Protein AF-A0A959DBP8-F1 (afdb_monomer)

Mean predicted aligned error: 8.08 Å

Solvent-accessible surface area (backbone atoms only — not comparable to full-atom values): 11499 Å² total; per-residue (Å²): 114,80,81,56,48,62,57,52,50,49,50,51,52,52,48,49,53,46,70,55,48,52,58,51,50,48,49,64,72,46,46,68,59,77,71,42,84,87,69,79,86,56,92,86,56,81,52,70,70,54,52,53,51,53,33,53,48,38,53,51,50,37,55,48,50,53,49,48,52,51,58,71,42,61,95,69,62,96,64,75,70,70,54,98,64,73,61,59,70,71,56,49,52,49,50,51,50,51,51,51,51,50,50,49,52,52,53,50,54,63,52,43,54,43,40,76,70,68,75,44,81,88,78,92,69,90,87,48,73,64,59,53,52,51,52,54,50,32,54,50,40,49,53,51,35,50,44,48,48,44,54,48,38,47,25,44,58,37,37,79,66,45,58,59,69,60,19,39,55,52,34,12,46,52,57,23,58,70,49,56,84,43,95,79,58,48,74,65,56,38,50,50,41,26,52,49,35,57,72,74,104

Foldseek 3Di:
DVLQPVLVVLLVVLLVCLLVVLVVLLCVLCVVVVVPVPLPPDPPDRDLVNLLSLLVSLVVSLVVSVVSLCVSCVPPDPDDQCPLCNDDPVVSVVVVVVVVVVVVVVVVVVVVVCVVVVNDDDDDDDDDPSSVVSVVSSVVSVVVSLCCSLVRHQLVSNVVRDPNLVSLQVSQLSQLVSCCPPPPHDPVSSVVSSVVSSVPD

pLDDT: mean 81.56, std 12.53, range [44.5, 95.44]

Secondary structure (DSSP, 8-state):
-HHHHHHHHHHHHHHHHHHHHHHHHHHHHHHHHHTSGGGSS-TTS--HHHHHHHHHHHHHHHHHHHHHHHHHHTTT-SSPPPPTT-S-HHHHHHHHHHHHHHHHHHHHHHHHHHHHTTS----PPPP-HHHHHHHHHHHHHHHHHHIIIIIIIIIHHHHTTS-HHHHHHHHHHHHHHHGGGSTT--HHHHHHHHHHHHHT-

Structure (mmCIF, N/CA/C/O backbone):
data_AF-A0A959DBP8-F1
#
_entry.id   AF-A0A959DBP8-F1
#
loop_
_atom_site.group_PDB
_atom_site.id
_atom_site.type_symbol
_atom_site.label_atom_id
_atom_site.label_alt_id
_atom_site.label_comp_id
_atom_site.label_asym_id
_atom_site.label_entity_id
_atom_site.label_seq_id
_atom_site.pdbx_PDB_ins_code
_atom_site.Cartn_x
_atom_site.Cartn_y
_atom_site.Cartn_z
_atom_site.occupancy
_atom_site.B_iso_or_equiv
_atom_site.auth_seq_id
_atom_site.auth_comp_id
_atom_site.auth_asym_id
_atom_site.auth_atom_id
_atom_site.pdbx_PDB_model_num
ATOM 1 N N . MET A 1 1 ? -27.656 4.124 14.126 1.00 53.12 1 MET A N 1
ATOM 2 C CA . MET A 1 1 ? -26.905 5.056 13.250 1.00 53.12 1 MET A CA 1
ATOM 3 C C . MET A 1 1 ? -25.834 5.859 13.984 1.00 53.12 1 MET A C 1
ATOM 5 O O . MET A 1 1 ? -24.704 5.826 13.528 1.00 53.12 1 MET A O 1
ATOM 9 N N . LYS A 1 2 ? -26.110 6.512 15.129 1.00 57.47 2 LYS A N 1
ATOM 10 C CA . LYS A 1 2 ? -25.097 7.325 15.849 1.00 57.47 2 LYS A CA 1
ATOM 11 C C . LYS A 1 2 ? -23.812 6.570 16.253 1.00 57.47 2 LYS A C 1
ATOM 13 O O . LYS A 1 2 ? -22.757 7.185 16.296 1.00 57.47 2 LYS A O 1
ATOM 18 N N . ARG A 1 3 ? -23.889 5.249 16.475 1.00 62.47 3 ARG A N 1
ATOM 19 C CA . ARG A 1 3 ? -22.755 4.388 16.874 1.00 62.47 3 ARG A CA 1
ATOM 20 C C . ARG A 1 3 ? -21.650 4.249 15.811 1.00 62.47 3 ARG A C 1
ATOM 22 O O . ARG A 1 3 ? -20.514 4.027 16.186 1.00 62.47 3 ARG A O 1
ATOM 29 N N . 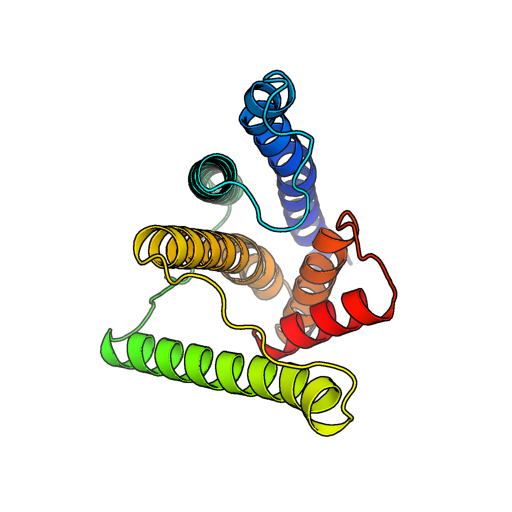TYR A 1 4 ? -21.962 4.418 14.522 1.00 65.06 4 TYR A N 1
ATOM 30 C CA . TYR A 1 4 ? -20.982 4.264 13.430 1.00 65.06 4 TYR A CA 1
ATOM 31 C C . TYR A 1 4 ? -20.479 5.599 12.861 1.00 65.06 4 TYR A C 1
ATOM 33 O O . TYR A 1 4 ? -19.559 5.621 12.056 1.00 65.06 4 TYR A O 1
ATOM 41 N N . PHE A 1 5 ? -21.081 6.727 13.247 1.00 70.06 5 PHE A N 1
ATOM 42 C CA . PHE A 1 5 ? -20.824 8.007 12.582 1.00 70.06 5 PHE A CA 1
ATOM 43 C C . PHE A 1 5 ? -19.479 8.634 12.983 1.00 70.06 5 PHE A C 1
ATOM 45 O O . PHE A 1 5 ? -18.734 9.101 12.130 1.00 70.06 5 PHE A O 1
ATOM 52 N N . ALA A 1 6 ? -19.144 8.605 14.275 1.00 72.75 6 ALA A N 1
ATOM 53 C CA . ALA A 1 6 ? -17.887 9.141 14.801 1.00 72.75 6 ALA A CA 1
ATOM 54 C C . ALA A 1 6 ? -16.611 8.411 14.306 1.00 72.75 6 ALA A C 1
ATOM 56 O O . ALA A 1 6 ? -15.670 9.108 13.912 1.00 72.75 6 ALA A O 1
ATOM 57 N N . PRO A 1 7 ? -16.549 7.062 14.267 1.00 71.62 7 PRO A N 1
ATOM 58 C CA . PRO A 1 7 ? -15.406 6.346 13.686 1.00 71.62 7 PRO A CA 1
ATOM 59 C C . PRO A 1 7 ? -15.228 6.639 12.207 1.00 71.62 7 PRO A C 1
ATOM 61 O O . PRO A 1 7 ? -14.133 6.989 11.782 1.00 71.62 7 PRO A O 1
ATOM 64 N N . ILE A 1 8 ? -16.314 6.560 11.430 1.00 77.00 8 ILE A N 1
ATOM 65 C CA . ILE A 1 8 ? -16.266 6.827 9.991 1.00 77.00 8 ILE A CA 1
ATOM 66 C C . ILE A 1 8 ? -15.764 8.251 9.748 1.00 77.00 8 ILE A C 1
ATOM 68 O O . ILE A 1 8 ? -14.887 8.448 8.920 1.00 77.00 8 ILE A O 1
ATOM 72 N N . LEU A 1 9 ? -16.238 9.240 10.510 1.00 81.31 9 LEU A N 1
ATOM 73 C CA . LEU A 1 9 ? -15.761 10.617 10.382 1.00 81.31 9 LEU A CA 1
ATOM 74 C C . LEU A 1 9 ? -14.278 10.770 10.760 1.00 81.31 9 LEU A C 1
ATOM 76 O O . LEU A 1 9 ? -13.565 11.537 10.119 1.00 81.31 9 LEU A O 1
ATOM 80 N N . THR A 1 10 ? -13.802 10.033 11.768 1.00 81.88 10 THR A N 1
ATOM 81 C CA . THR A 1 10 ? -12.382 10.028 12.162 1.00 81.88 10 THR A CA 1
ATOM 82 C C . THR A 1 10 ? -11.513 9.425 11.058 1.00 81.88 10 THR A C 1
ATOM 84 O O . THR A 1 10 ? -10.529 10.043 10.663 1.00 81.88 10 THR A O 1
ATOM 87 N N . VAL A 1 11 ? -11.913 8.272 10.513 1.00 84.31 11 VAL A N 1
ATOM 88 C CA . VAL A 1 11 ? -11.234 7.602 9.395 1.00 84.31 11 VAL A CA 1
ATOM 89 C C . VAL A 1 11 ? -11.241 8.477 8.147 1.00 84.31 11 VAL A C 1
ATOM 91 O O . VAL A 1 11 ? -10.205 8.629 7.516 1.00 84.31 11 VAL A O 1
ATOM 94 N N . LEU A 1 12 ? -12.370 9.105 7.810 1.00 84.12 12 LEU A N 1
ATOM 95 C CA . LEU A 1 12 ? -12.461 10.012 6.665 1.00 84.12 12 LEU A CA 1
ATOM 96 C C . LEU A 1 12 ? -11.607 11.268 6.859 1.00 84.12 12 LEU A C 1
ATOM 98 O O . LEU A 1 12 ? -10.976 11.714 5.908 1.00 84.12 12 LEU A O 1
ATOM 102 N N . GLY A 1 13 ? -11.547 11.824 8.073 1.00 84.62 13 GLY A N 1
ATOM 103 C CA . GLY A 1 13 ? -10.672 12.953 8.390 1.00 84.62 13 GLY A CA 1
ATOM 104 C C . GLY A 1 13 ? -9.190 12.589 8.287 1.00 84.62 13 GLY A C 1
ATOM 105 O O . GLY A 1 13 ? -8.417 13.327 7.683 1.00 84.62 13 GLY A O 1
ATOM 106 N N 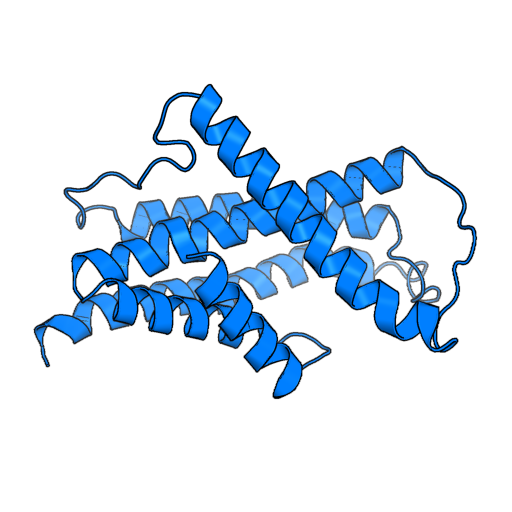. PHE A 1 14 ? -8.804 11.427 8.816 1.00 86.06 14 PHE A N 1
ATOM 107 C CA . PHE A 1 14 ? -7.455 10.880 8.672 1.00 86.06 14 PHE A CA 1
ATOM 108 C C . PHE A 1 14 ? -7.100 10.634 7.200 1.00 86.06 14 PHE A C 1
ATOM 110 O O . PHE A 1 14 ? -6.061 11.085 6.724 1.00 86.06 14 PHE A O 1
ATOM 117 N N . PHE A 1 15 ? -7.995 9.977 6.462 1.00 83.31 15 PHE A N 1
ATOM 118 C CA . PHE A 1 15 ? -7.816 9.670 5.049 1.00 83.31 15 PHE A CA 1
ATOM 119 C C . PHE A 1 15 ? -7.728 10.935 4.195 1.00 83.31 15 PHE A C 1
ATOM 121 O O . PHE A 1 15 ? -6.879 11.018 3.319 1.00 83.31 15 PHE A O 1
ATOM 128 N N . PHE A 1 16 ? -8.541 11.954 4.482 1.00 84.00 16 PHE A N 1
ATOM 129 C CA . PHE A 1 16 ? -8.456 13.248 3.809 1.00 84.00 16 PHE A CA 1
ATOM 130 C C . PHE A 1 16 ? -7.096 13.918 4.034 1.00 84.00 16 PHE A C 1
ATOM 132 O O . PHE A 1 16 ? -6.496 14.408 3.082 1.00 84.00 16 PHE A O 1
ATOM 139 N N . LEU A 1 17 ? -6.583 13.907 5.270 1.00 82.69 17 LEU A N 1
ATOM 140 C CA . LEU A 1 17 ? -5.250 14.441 5.554 1.00 82.69 17 LEU A CA 1
ATOM 141 C C . LEU A 1 17 ? -4.165 13.671 4.803 1.00 82.69 17 LEU A C 1
ATOM 143 O O . LEU A 1 17 ? -3.262 14.302 4.267 1.00 82.69 17 LEU A O 1
ATOM 147 N N . LEU A 1 18 ? -4.267 12.343 4.713 1.00 78.81 18 LEU A N 1
ATOM 148 C CA . LEU A 1 18 ? -3.336 11.543 3.920 1.00 78.81 18 LEU A CA 1
ATOM 149 C C . LEU A 1 18 ? -3.422 11.879 2.428 1.00 78.81 18 LEU A C 1
ATOM 151 O O . LEU A 1 18 ? -2.422 12.287 1.857 1.00 78.81 18 LEU A O 1
ATOM 155 N N . VAL A 1 19 ? -4.606 11.799 1.818 1.00 76.56 19 VAL A N 1
ATOM 156 C CA . VAL A 1 19 ? -4.802 12.008 0.371 1.00 76.56 19 VAL A CA 1
ATOM 157 C C . VAL A 1 19 ? -4.458 13.428 -0.078 1.00 76.56 19 VAL A C 1
ATOM 159 O O . VAL A 1 19 ? -4.089 13.630 -1.228 1.00 76.56 19 VAL A O 1
ATOM 162 N N . VAL A 1 20 ? -4.576 14.433 0.793 1.00 75.56 20 VAL A N 1
ATOM 163 C CA . VAL A 1 20 ? -4.181 15.808 0.452 1.00 75.56 20 VAL A CA 1
ATOM 164 C C . VAL A 1 20 ? -2.688 16.026 0.669 1.00 75.56 20 VAL A C 1
ATOM 166 O O . VAL A 1 20 ? -2.025 16.614 -0.181 1.00 75.56 20 VAL A O 1
ATOM 169 N N . ILE A 1 21 ? -2.146 15.585 1.805 1.00 72.12 21 ILE A N 1
ATOM 170 C CA . ILE A 1 21 ? -0.766 15.913 2.180 1.00 72.12 21 ILE A CA 1
ATOM 171 C C . ILE A 1 21 ? 0.229 15.048 1.411 1.00 72.12 21 ILE A C 1
ATOM 173 O O . ILE A 1 21 ? 1.294 15.535 1.045 1.00 72.12 21 ILE A O 1
ATOM 177 N N . GLU A 1 22 ? -0.102 13.795 1.122 1.00 74.31 22 GLU A N 1
ATOM 178 C CA . GLU A 1 22 ? 0.823 12.853 0.496 1.00 74.31 22 GLU A CA 1
ATOM 179 C C . GLU A 1 22 ? 1.224 13.262 -0.942 1.00 74.31 22 GLU A C 1
ATOM 181 O O . GLU A 1 22 ? 2.429 13.432 -1.172 1.00 74.31 22 GLU A O 1
ATOM 186 N N . PRO A 1 23 ? 0.294 13.617 -1.854 1.00 71.62 23 PRO A N 1
ATOM 187 C CA . PRO A 1 23 ? 0.642 14.145 -3.178 1.00 71.62 23 PRO A CA 1
ATOM 188 C C . PRO A 1 23 ? 1.307 15.526 -3.115 1.00 71.62 23 PRO A C 1
ATOM 190 O O . PRO A 1 23 ? 2.145 15.872 -3.950 1.00 71.62 23 PRO A O 1
ATOM 193 N N . MET A 1 24 ? 0.960 16.351 -2.119 1.00 72.69 24 MET A N 1
ATOM 194 C CA . MET A 1 24 ? 1.615 17.649 -1.912 1.00 72.69 24 MET A CA 1
ATOM 195 C C . MET A 1 24 ? 3.080 17.482 -1.495 1.00 72.69 24 MET A C 1
ATOM 197 O O . MET A 1 24 ? 3.943 18.217 -1.966 1.00 72.69 24 MET A O 1
ATOM 201 N N . MET A 1 25 ? 3.379 16.507 -0.639 1.00 70.81 25 MET A N 1
ATOM 202 C CA . MET A 1 25 ? 4.753 16.204 -0.246 1.00 70.81 25 MET A CA 1
ATOM 203 C C . MET A 1 25 ? 5.540 15.679 -1.445 1.00 70.81 25 MET A C 1
ATOM 205 O O . MET A 1 25 ? 6.625 16.180 -1.730 1.00 70.81 25 MET A O 1
ATOM 209 N N . GLU A 1 26 ? 4.975 14.738 -2.197 1.00 72.25 26 GLU A N 1
ATOM 210 C CA . GLU A 1 26 ? 5.611 14.183 -3.391 1.00 72.25 26 GLU A CA 1
ATOM 211 C C . GLU A 1 26 ? 5.903 15.257 -4.452 1.00 72.25 26 GLU A C 1
ATOM 213 O O . GLU A 1 26 ? 7.029 15.360 -4.938 1.00 72.25 26 GLU A O 1
ATOM 218 N N . THR A 1 27 ? 4.940 16.137 -4.744 1.00 70.88 27 THR A N 1
ATOM 219 C CA . THR A 1 27 ? 5.149 17.254 -5.681 1.00 70.88 27 THR A CA 1
ATOM 220 C C . THR A 1 27 ? 6.240 18.217 -5.213 1.00 70.88 27 THR A C 1
ATOM 222 O O . THR A 1 27 ? 7.046 18.646 -6.033 1.00 70.88 27 THR A O 1
ATOM 225 N N . VAL A 1 28 ? 6.338 18.523 -3.915 1.00 72.94 28 VAL A N 1
ATOM 226 C CA . VAL A 1 28 ? 7.407 19.375 -3.359 1.00 72.94 28 VAL A CA 1
ATOM 227 C C . VAL A 1 28 ? 8.782 18.707 -3.474 1.00 72.94 28 VAL A C 1
ATOM 229 O O . VAL A 1 28 ? 9.754 19.378 -3.821 1.00 72.94 28 VAL A O 1
ATOM 232 N N . PHE A 1 29 ? 8.880 17.398 -3.218 1.00 69.75 29 PHE A N 1
ATOM 233 C CA . PHE A 1 29 ? 10.146 16.659 -3.302 1.00 69.75 29 PHE A CA 1
ATOM 234 C C . PHE A 1 29 ? 10.599 16.394 -4.740 1.00 69.75 29 PHE A C 1
ATOM 236 O O . PHE A 1 29 ? 11.803 16.347 -4.995 1.00 69.75 29 PHE A O 1
ATOM 243 N N . LEU A 1 30 ? 9.662 16.246 -5.678 1.00 68.62 30 LEU A N 1
ATOM 244 C CA . LEU A 1 30 ? 9.967 16.009 -7.089 1.00 68.62 30 LEU A CA 1
ATOM 245 C C . LEU A 1 30 ? 10.086 17.300 -7.910 1.00 68.62 30 LEU A C 1
ATOM 247 O O . LEU A 1 30 ? 10.745 17.290 -8.949 1.00 68.62 30 LEU A O 1
ATOM 251 N N . ALA A 1 31 ? 9.513 18.423 -7.459 1.00 68.75 31 ALA A N 1
ATOM 252 C CA . ALA A 1 31 ? 9.574 19.708 -8.163 1.00 68.75 31 ALA A CA 1
ATOM 253 C C . ALA A 1 31 ? 10.999 20.124 -8.584 1.00 68.75 31 ALA A C 1
ATOM 255 O O . ALA A 1 31 ? 11.159 20.540 -9.734 1.00 68.75 31 ALA A O 1
ATOM 256 N N . PRO A 1 32 ? 12.051 19.962 -7.752 1.00 67.50 32 PRO A N 1
ATOM 257 C CA . PRO A 1 32 ? 13.416 20.274 -8.167 1.00 67.50 32 PRO A CA 1
ATOM 258 C C . PRO A 1 32 ? 13.895 19.448 -9.369 1.00 67.50 32 PRO A C 1
ATOM 260 O O . PRO A 1 32 ? 14.617 19.982 -10.208 1.00 67.50 32 PRO A O 1
ATOM 263 N N . LEU A 1 33 ? 13.464 18.188 -9.518 1.00 63.72 33 LEU A N 1
ATOM 264 C CA . LEU A 1 33 ? 13.860 17.339 -10.649 1.00 63.72 33 LEU A CA 1
ATOM 265 C C . LEU A 1 33 ? 13.237 17.781 -11.973 1.00 63.72 33 LEU A C 1
ATOM 267 O O . LEU A 1 33 ? 13.901 17.721 -13.002 1.00 63.72 33 LEU A O 1
ATOM 271 N N . PHE A 1 34 ? 11.995 18.266 -11.951 1.00 61.00 34 PHE A N 1
ATOM 272 C CA . PHE A 1 34 ? 11.317 18.766 -13.153 1.00 61.00 34 PHE A CA 1
ATOM 273 C C . PHE A 1 34 ? 11.835 20.136 -13.615 1.00 61.00 34 PHE A C 1
ATOM 275 O O . PHE A 1 34 ? 11.543 20.560 -14.730 1.00 61.00 34 PHE A O 1
ATOM 282 N N . THR A 1 35 ? 12.624 20.824 -12.783 1.00 61.41 35 THR A N 1
ATOM 283 C CA . THR A 1 35 ? 13.319 22.066 -13.164 1.00 61.41 35 THR A CA 1
ATOM 284 C C . THR A 1 35 ? 14.698 21.833 -13.784 1.00 61.41 35 THR A C 1
ATOM 286 O O . THR A 1 35 ? 15.308 22.789 -14.260 1.00 61.41 35 THR A O 1
ATOM 289 N N . VAL A 1 36 ? 15.184 20.585 -13.812 1.00 57.12 36 VAL A N 1
ATOM 290 C CA . VAL A 1 36 ? 16.444 20.207 -14.465 1.00 57.12 36 VAL A CA 1
ATOM 291 C C . VAL A 1 36 ? 16.136 19.762 -15.906 1.00 57.12 36 VAL A C 1
ATOM 293 O O . VAL A 1 36 ? 15.540 18.700 -16.092 1.00 57.12 36 VAL A O 1
ATOM 296 N N . PRO A 1 37 ? 16.529 20.532 -16.941 1.00 53.47 37 PRO A N 1
ATOM 297 C CA . PRO A 1 37 ? 16.112 20.299 -18.332 1.00 53.47 37 PRO A CA 1
ATOM 298 C C . PRO A 1 37 ? 16.547 18.956 -18.947 1.00 53.47 37 PRO A C 1
ATOM 300 O O . PRO A 1 37 ? 16.015 18.558 -19.976 1.00 53.47 37 PRO A O 1
ATOM 303 N N . GLU A 1 38 ? 17.505 18.251 -18.340 1.00 55.81 38 GL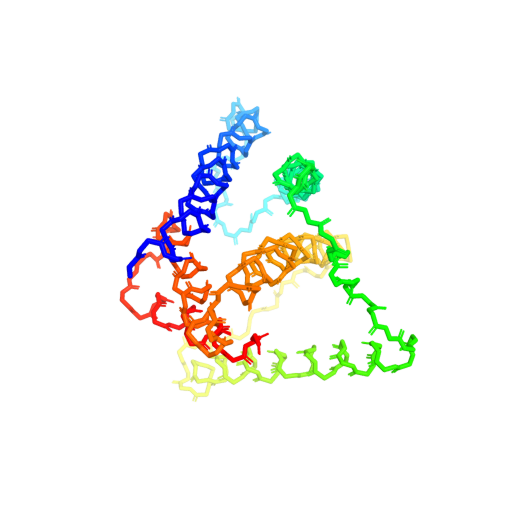U A N 1
ATOM 304 C CA . GLU A 1 38 ? 18.145 17.047 -18.899 1.00 55.81 38 GLU A CA 1
ATOM 305 C C . GLU A 1 38 ? 17.351 15.738 -18.693 1.00 55.81 38 GLU A C 1
ATOM 307 O O . GLU A 1 38 ? 17.725 14.703 -19.238 1.00 55.81 38 GLU A O 1
ATOM 312 N N . LEU A 1 39 ? 16.255 15.751 -17.924 1.00 55.16 39 LEU A N 1
ATOM 313 C CA . LEU A 1 39 ? 15.495 14.543 -17.546 1.00 55.16 39 LEU A CA 1
ATOM 314 C C . LEU A 1 39 ? 14.245 14.271 -18.414 1.00 55.16 39 LEU A C 1
ATOM 316 O O . LEU A 1 39 ? 13.573 13.263 -18.204 1.00 55.16 39 LEU A O 1
ATOM 320 N N . GLY A 1 40 ? 13.922 15.151 -19.370 1.00 50.16 40 GLY A N 1
ATOM 321 C CA . GLY A 1 40 ? 12.641 15.160 -20.095 1.00 50.16 40 GLY A CA 1
ATOM 322 C C . GLY A 1 40 ? 12.467 14.146 -21.235 1.00 50.16 40 GLY A C 1
ATOM 323 O O . GLY A 1 40 ? 11.334 13.906 -21.637 1.00 50.16 40 GLY A O 1
ATOM 324 N N . ASP A 1 41 ? 13.538 13.525 -21.743 1.00 49.59 41 ASP A N 1
ATOM 325 C CA . ASP A 1 41 ? 13.478 12.820 -23.040 1.00 49.59 41 ASP A CA 1
ATOM 326 C C . ASP A 1 41 ? 13.364 11.282 -22.969 1.00 49.59 41 ASP A C 1
ATOM 328 O O . ASP A 1 41 ? 13.169 10.638 -23.997 1.00 49.59 41 ASP A O 1
ATOM 332 N N . ASN A 1 42 ? 13.431 10.652 -21.787 1.00 44.50 42 ASN A N 1
ATOM 333 C CA . ASN A 1 42 ? 13.432 9.183 -21.661 1.00 44.50 42 ASN A CA 1
ATOM 334 C C . ASN A 1 42 ? 12.315 8.660 -20.742 1.00 44.50 42 ASN A C 1
ATOM 336 O O . ASN A 1 42 ? 12.559 8.220 -19.623 1.00 44.50 42 ASN A O 1
ATOM 340 N N . TYR A 1 43 ? 11.077 8.637 -21.238 1.00 47.44 43 TYR A N 1
ATOM 341 C CA . TYR A 1 43 ? 9.904 8.105 -20.520 1.00 47.44 43 TYR A CA 1
ATOM 342 C C . TYR A 1 43 ? 9.842 6.559 -20.414 1.00 47.44 43 TYR A C 1
ATOM 344 O O . TYR A 1 43 ? 8.816 6.017 -20.013 1.00 47.44 43 TYR A O 1
ATOM 352 N N . GLY A 1 44 ? 10.904 5.828 -20.778 1.00 49.12 44 GLY A N 1
ATOM 353 C CA . GLY A 1 44 ? 10.909 4.354 -20.804 1.00 49.12 44 GLY A CA 1
ATOM 354 C C . GLY A 1 44 ? 11.416 3.666 -19.530 1.00 49.12 44 GLY A C 1
ATOM 355 O O . GLY A 1 44 ? 11.043 2.529 -19.260 1.00 49.12 44 GLY A O 1
ATOM 356 N N . LEU A 1 45 ? 12.245 4.341 -18.731 1.00 53.19 45 LEU A N 1
ATOM 357 C CA . LEU A 1 45 ? 12.782 3.861 -17.454 1.00 53.19 45 LEU A CA 1
ATOM 358 C C . LEU A 1 45 ? 12.944 5.081 -16.549 1.00 53.19 45 LEU A C 1
ATOM 360 O O . LEU A 1 45 ? 13.552 6.062 -16.973 1.00 53.19 45 LEU A O 1
ATOM 364 N N . LEU A 1 46 ? 12.415 5.045 -15.321 1.00 60.53 46 LEU A N 1
ATOM 365 C CA . LEU A 1 46 ? 12.674 6.118 -14.358 1.00 60.53 46 LEU A CA 1
ATOM 366 C C . LEU A 1 46 ? 14.199 6.244 -14.177 1.00 60.53 46 LEU A C 1
ATOM 368 O O . LEU A 1 46 ? 14.838 5.253 -13.816 1.00 60.53 46 LEU A O 1
ATOM 372 N N . PRO A 1 47 ? 14.801 7.426 -14.407 1.00 68.50 47 PRO A N 1
ATOM 373 C CA . PRO A 1 47 ? 16.198 7.665 -14.072 1.00 68.50 47 PRO A CA 1
ATOM 374 C C . PRO A 1 47 ? 16.471 7.235 -12.627 1.00 68.50 47 PRO A C 1
ATOM 376 O O . PRO A 1 47 ? 15.650 7.481 -11.745 1.00 68.50 47 PRO A O 1
ATOM 379 N N . ILE A 1 48 ? 17.619 6.609 -12.352 1.00 65.94 48 ILE A N 1
ATOM 380 C CA . ILE A 1 48 ? 17.932 6.095 -11.002 1.00 65.94 48 ILE A CA 1
ATOM 381 C C . IL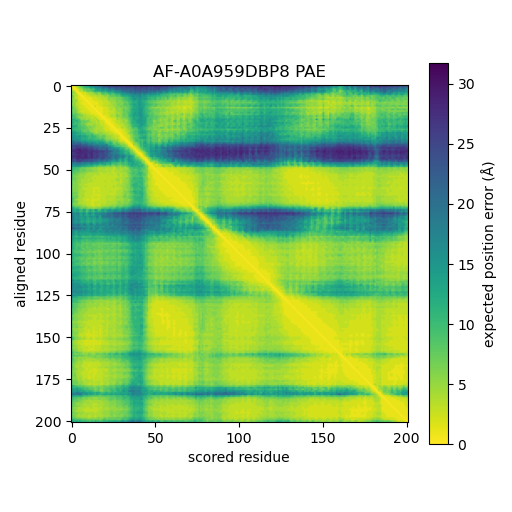E A 1 48 ? 17.808 7.198 -9.943 1.00 65.94 48 ILE A C 1
ATOM 383 O O . ILE A 1 48 ? 17.315 6.953 -8.846 1.00 65.94 48 ILE A O 1
ATOM 387 N N . SER A 1 49 ? 18.199 8.426 -10.292 1.00 75.81 49 SER A N 1
ATOM 388 C CA . SER A 1 49 ? 18.021 9.594 -9.431 1.00 75.81 49 SER A CA 1
ATOM 389 C C . SER A 1 49 ? 16.553 9.815 -9.072 1.00 75.81 49 SER A C 1
ATOM 391 O O . SER A 1 49 ? 16.250 10.039 -7.908 1.00 75.81 49 SER A O 1
ATOM 393 N N . VAL A 1 50 ? 15.632 9.697 -10.029 1.00 79.12 50 VAL A N 1
ATOM 394 C CA . VAL A 1 50 ? 14.188 9.810 -9.791 1.00 79.12 50 VAL A CA 1
ATOM 395 C C . VAL A 1 50 ? 13.738 8.731 -8.805 1.00 79.12 50 VAL A C 1
ATOM 397 O O . VAL A 1 50 ? 13.159 9.061 -7.776 1.00 79.12 50 VAL A O 1
ATOM 400 N N . ALA A 1 51 ? 14.081 7.465 -9.047 1.00 82.56 51 ALA A N 1
ATOM 401 C CA . ALA A 1 51 ? 13.746 6.355 -8.152 1.00 82.56 51 ALA A CA 1
ATOM 402 C C . ALA A 1 51 ? 14.228 6.556 -6.702 1.00 82.56 51 ALA A C 1
ATOM 404 O O . ALA A 1 51 ? 13.507 6.247 -5.754 1.00 82.56 51 ALA A O 1
ATOM 405 N N . GLU A 1 52 ? 15.429 7.102 -6.518 1.00 84.19 52 GLU A N 1
ATOM 406 C CA . GLU A 1 52 ? 15.967 7.431 -5.195 1.00 84.19 52 GLU A CA 1
ATOM 407 C C . GLU A 1 52 ? 15.167 8.553 -4.509 1.00 84.19 52 GLU A C 1
ATOM 409 O O . GLU A 1 52 ? 14.925 8.477 -3.304 1.00 84.19 52 GLU A O 1
ATOM 414 N N . HIS A 1 53 ? 14.679 9.551 -5.256 1.00 83.38 53 HIS A N 1
ATOM 415 C CA . HIS A 1 53 ? 13.786 10.586 -4.712 1.00 83.38 53 HIS A CA 1
ATOM 416 C C . HIS A 1 53 ? 12.415 10.013 -4.322 1.00 83.38 53 HIS A C 1
ATOM 418 O O . HIS A 1 53 ? 11.885 10.356 -3.262 1.00 83.38 53 HIS A O 1
ATOM 424 N N . PHE A 1 54 ? 11.861 9.099 -5.125 1.00 85.31 54 PHE A N 1
ATOM 425 C CA . PHE A 1 54 ? 10.644 8.356 -4.773 1.00 85.31 54 PHE A CA 1
ATOM 426 C C . PHE A 1 54 ? 10.836 7.521 -3.500 1.00 85.31 54 PHE A C 1
ATOM 428 O O . PHE A 1 54 ? 9.960 7.483 -2.639 1.00 85.31 54 PHE A O 1
ATOM 435 N N . LEU A 1 55 ? 12.000 6.890 -3.331 1.00 89.31 55 LEU A N 1
ATOM 436 C CA . LEU A 1 55 ? 12.311 6.129 -2.121 1.00 89.31 55 LEU A CA 1
ATOM 437 C C . LEU A 1 55 ? 12.346 7.037 -0.887 1.00 89.31 55 LEU A C 1
ATOM 439 O O . LEU A 1 55 ? 11.703 6.740 0.117 1.00 89.31 55 LEU A O 1
ATOM 443 N N . VAL A 1 56 ? 13.065 8.160 -0.960 1.00 87.44 56 VAL A N 1
ATOM 444 C CA . VAL A 1 56 ? 13.165 9.109 0.159 1.00 87.44 56 VAL A CA 1
ATOM 445 C C . VAL A 1 56 ? 11.798 9.700 0.510 1.00 87.44 56 VAL A C 1
ATOM 447 O O . VAL A 1 56 ? 11.453 9.771 1.690 1.00 87.44 56 VAL A O 1
ATOM 450 N N . SER A 1 57 ? 11.000 10.085 -0.489 1.00 85.12 57 SER A N 1
ATOM 451 C CA . SER A 1 57 ? 9.647 10.605 -0.257 1.00 85.12 57 SER A CA 1
ATOM 452 C C . SER A 1 57 ? 8.739 9.567 0.405 1.00 85.12 57 SER A C 1
ATOM 454 O O . SER A 1 57 ? 8.095 9.906 1.394 1.00 85.12 57 SER A O 1
ATOM 456 N N . ASN A 1 58 ? 8.773 8.300 -0.017 1.00 88.44 58 ASN A N 1
ATOM 457 C CA . ASN A 1 58 ? 8.006 7.221 0.619 1.00 88.44 58 ASN A CA 1
ATOM 458 C C . ASN A 1 58 ? 8.418 6.965 2.078 1.00 88.44 58 ASN A C 1
ATOM 460 O O . ASN A 1 58 ? 7.569 6.735 2.939 1.00 88.44 58 ASN A O 1
ATOM 464 N N . VAL A 1 59 ? 9.712 7.065 2.402 1.00 90.94 59 VAL A N 1
ATOM 465 C CA . VAL A 1 59 ? 10.176 6.986 3.799 1.00 90.94 59 VAL A CA 1
ATOM 466 C C . VAL A 1 59 ? 9.597 8.136 4.628 1.00 90.94 59 VAL A C 1
ATOM 468 O O . VAL A 1 59 ? 9.104 7.916 5.735 1.00 90.94 59 VAL A O 1
ATOM 471 N N . ILE A 1 60 ? 9.618 9.363 4.101 1.00 88.69 60 ILE A N 1
ATOM 472 C CA . ILE A 1 60 ? 9.056 10.540 4.782 1.00 88.69 60 ILE A CA 1
ATOM 473 C C . ILE A 1 60 ? 7.537 10.404 4.943 1.00 88.69 60 ILE A C 1
ATOM 475 O O . ILE A 1 60 ? 7.016 10.699 6.018 1.00 88.69 60 ILE A O 1
ATOM 479 N N . GLN A 1 61 ? 6.832 9.924 3.917 1.00 86.62 61 GLN A N 1
ATOM 480 C CA . GLN A 1 61 ? 5.393 9.660 3.958 1.00 86.62 61 GLN A CA 1
ATOM 481 C C . GLN A 1 61 ? 5.044 8.608 5.013 1.00 86.62 61 GLN A C 1
ATOM 483 O O . GLN A 1 61 ? 4.119 8.823 5.793 1.00 86.62 61 GLN A O 1
ATOM 488 N N . LEU A 1 62 ? 5.810 7.517 5.114 1.00 89.31 62 LEU A N 1
ATOM 489 C CA . LEU A 1 62 ? 5.624 6.514 6.163 1.00 89.31 62 LEU A CA 1
ATOM 490 C C . LEU A 1 62 ? 5.797 7.127 7.561 1.00 89.31 62 LEU A C 1
ATOM 492 O O . LEU A 1 62 ? 4.962 6.913 8.439 1.00 89.31 62 LEU A O 1
ATOM 496 N N . LEU A 1 63 ? 6.850 7.922 7.777 1.00 90.38 63 LEU A N 1
ATOM 497 C CA . LEU A 1 63 ? 7.069 8.610 9.056 1.00 90.38 63 LEU A CA 1
ATOM 498 C C . LEU A 1 63 ? 5.935 9.592 9.378 1.00 90.38 63 LEU A C 1
ATOM 500 O O . LEU A 1 63 ? 5.481 9.665 10.521 1.00 90.38 63 LEU A O 1
ATOM 504 N N . PHE A 1 64 ? 5.450 10.319 8.372 1.00 88.44 64 PHE A N 1
ATOM 505 C CA . PHE A 1 64 ? 4.314 11.221 8.505 1.00 88.44 64 PHE A CA 1
ATOM 506 C C . PHE A 1 64 ? 3.023 10.466 8.848 1.00 88.44 64 PHE A C 1
ATOM 508 O O . PHE A 1 64 ? 2.322 10.857 9.782 1.00 88.44 64 PHE A O 1
ATOM 515 N N . ALA A 1 65 ? 2.740 9.355 8.166 1.00 88.31 65 ALA A N 1
ATOM 516 C CA . ALA A 1 65 ? 1.594 8.496 8.442 1.00 88.31 65 ALA A CA 1
ATOM 517 C C . ALA A 1 65 ? 1.644 7.943 9.872 1.00 88.31 65 ALA A C 1
ATOM 519 O O . ALA A 1 65 ? 0.653 8.031 10.593 1.00 88.31 65 ALA A O 1
ATOM 520 N N . LEU A 1 66 ? 2.805 7.463 10.329 1.00 89.00 66 LEU A N 1
ATOM 521 C CA . LEU A 1 66 ? 3.008 7.033 11.717 1.00 89.00 66 LEU A CA 1
ATOM 522 C C . LEU A 1 66 ? 2.761 8.177 12.713 1.00 89.00 66 LEU A C 1
ATOM 524 O O . LEU A 1 66 ? 2.115 7.969 13.742 1.00 89.00 66 LEU A O 1
ATOM 528 N N . GLY A 1 67 ? 3.219 9.392 12.396 1.00 88.25 67 GLY A N 1
ATOM 529 C CA . GLY A 1 67 ? 2.951 10.595 13.184 1.00 88.25 67 GLY A CA 1
ATOM 530 C C . GLY A 1 67 ? 1.460 10.937 13.262 1.00 88.25 67 GLY A C 1
ATOM 531 O O . GLY A 1 67 ? 0.943 11.182 14.352 1.00 88.25 67 GLY A O 1
ATOM 532 N N . LEU A 1 68 ? 0.741 10.896 12.137 1.00 88.12 68 LEU A N 1
ATOM 533 C CA . LEU A 1 68 ? -0.707 11.110 12.106 1.00 88.12 68 LEU A CA 1
ATOM 534 C C . LEU A 1 68 ? -1.461 10.031 12.878 1.00 88.12 68 LEU A C 1
ATOM 536 O O . LEU A 1 68 ? -2.347 10.365 13.657 1.00 88.12 68 LEU A O 1
ATOM 540 N N . ILE A 1 69 ? -1.099 8.758 12.709 1.00 87.62 69 ILE A N 1
ATOM 541 C CA . ILE A 1 69 ? -1.700 7.648 13.457 1.00 87.62 69 ILE A CA 1
ATOM 542 C C . ILE A 1 69 ? -1.498 7.870 14.957 1.00 87.62 69 ILE A C 1
ATOM 544 O O . ILE A 1 69 ? -2.449 7.762 15.731 1.00 87.62 69 ILE A O 1
ATOM 548 N N . TYR A 1 70 ? -0.286 8.242 15.377 1.00 85.19 70 TYR A N 1
ATOM 549 C CA . TYR A 1 70 ? -0.001 8.570 16.771 1.00 85.19 70 TYR A CA 1
ATOM 550 C C . TYR A 1 70 ? -0.894 9.710 17.286 1.00 85.19 70 TYR A C 1
ATOM 552 O O . TYR A 1 70 ? -1.518 9.561 18.335 1.00 85.19 70 TYR A O 1
ATOM 560 N N . LEU A 1 71 ? -1.027 10.810 16.535 1.00 85.62 71 LEU A N 1
ATOM 561 C CA . LEU A 1 71 ? -1.882 11.945 16.903 1.00 85.62 71 LEU A CA 1
ATOM 562 C C . LEU A 1 71 ? -3.369 11.575 16.964 1.00 85.62 71 LEU A C 1
ATOM 564 O O . LEU A 1 71 ? -4.056 11.947 17.911 1.00 85.62 71 LEU A O 1
ATOM 568 N N . PHE A 1 72 ? -3.876 10.832 15.981 1.00 83.94 72 PHE A N 1
ATOM 569 C CA . PHE A 1 72 ? -5.289 10.456 15.902 1.00 83.94 72 PHE A CA 1
ATOM 570 C C . PHE A 1 72 ? -5.693 9.431 16.962 1.00 83.94 72 PHE A C 1
ATOM 572 O O . PHE A 1 72 ? -6.862 9.394 17.355 1.00 83.94 72 PHE A O 1
ATOM 579 N N . ARG A 1 73 ? -4.743 8.622 17.446 1.00 77.25 73 ARG A N 1
ATOM 580 C CA . ARG A 1 73 ? -4.963 7.695 18.564 1.00 77.25 73 ARG A CA 1
ATOM 581 C C . ARG A 1 73 ? -4.679 8.310 19.928 1.00 77.25 73 ARG A C 1
ATOM 583 O O . ARG A 1 73 ? -5.137 7.760 20.933 1.00 77.25 73 ARG A O 1
ATOM 590 N N . MET A 1 74 ? -3.965 9.435 19.983 1.00 67.88 74 MET A N 1
ATOM 591 C CA . MET A 1 74 ? -3.670 10.137 21.228 1.00 67.88 74 MET A CA 1
ATOM 592 C C . MET A 1 74 ? -4.978 10.495 21.945 1.00 67.88 74 MET A C 1
ATOM 594 O O . MET A 1 74 ? -5.768 11.309 21.474 1.00 67.88 74 MET A O 1
ATOM 598 N N . GLY A 1 75 ? -5.220 9.840 23.082 1.00 62.16 75 GLY A N 1
ATOM 599 C CA . GLY A 1 75 ? -6.411 10.054 23.907 1.00 62.16 75 GLY A CA 1
ATOM 600 C C . GLY A 1 75 ? -7.680 9.308 23.473 1.00 62.16 75 GLY A C 1
ATOM 601 O O . GLY A 1 75 ? -8.732 9.589 24.041 1.00 62.16 75 GLY A O 1
ATOM 602 N N . LYS A 1 76 ? -7.615 8.378 22.504 1.00 66.56 76 LYS A N 1
ATOM 603 C CA . LYS A 1 76 ? -8.790 7.613 22.031 1.00 66.56 76 LYS A CA 1
ATOM 604 C C . LYS A 1 76 ? -8.749 6.102 22.263 1.00 66.56 76 LYS A C 1
ATOM 606 O O . LYS A 1 76 ? -9.815 5.499 22.248 1.00 66.56 76 LYS A O 1
ATOM 611 N N . SER A 1 77 ? -7.579 5.487 22.448 1.00 55.44 77 SER A N 1
ATOM 612 C CA . SER A 1 77 ? -7.481 4.022 22.406 1.00 55.44 77 SER A CA 1
ATOM 613 C C . SER A 1 77 ? -6.913 3.384 23.672 1.00 55.44 77 SER A C 1
ATOM 615 O O . SER A 1 77 ? -5.773 3.661 24.044 1.00 55.44 77 SER A O 1
ATOM 617 N N . ASP A 1 78 ? -7.676 2.446 24.241 1.00 58.28 78 ASP A N 1
ATOM 618 C CA . ASP A 1 78 ? -7.214 1.457 25.229 1.00 58.28 78 ASP A CA 1
ATOM 619 C C . ASP A 1 78 ? -6.480 0.268 24.570 1.00 58.28 78 ASP A C 1
ATOM 621 O O . ASP A 1 78 ? -5.842 -0.537 25.251 1.00 58.28 78 ASP A O 1
ATOM 625 N N . TYR A 1 79 ? -6.547 0.145 23.239 1.00 54.38 79 TYR A N 1
ATOM 626 C CA . TYR A 1 79 ? -5.940 -0.947 22.482 1.00 54.38 79 TYR A CA 1
ATOM 627 C C . TYR A 1 79 ? -4.634 -0.492 21.818 1.00 54.38 79 TYR A C 1
ATOM 629 O O . TYR A 1 79 ? -4.648 0.465 21.031 1.00 54.38 79 TYR A O 1
ATOM 637 N N . PRO A 1 80 ? -3.493 -1.165 22.055 1.00 59.28 80 PRO A N 1
ATOM 638 C CA . PRO A 1 80 ? -2.276 -0.883 21.303 1.00 59.28 80 PRO A CA 1
ATOM 639 C C . PRO A 1 80 ? -2.520 -1.118 19.804 1.00 59.28 80 PRO A C 1
ATOM 641 O O . PRO A 1 80 ? -3.415 -1.877 19.420 1.00 59.28 80 PRO A O 1
ATOM 644 N N . LEU A 1 81 ? -1.772 -0.423 18.934 1.00 61.09 81 LEU A N 1
ATOM 645 C CA . LEU A 1 81 ? -1.734 -0.808 17.515 1.00 61.09 81 LEU A CA 1
ATOM 646 C C . LEU A 1 81 ? -1.361 -2.279 17.507 1.00 61.09 81 LEU A C 1
ATOM 648 O O . LEU A 1 81 ? -0.417 -2.636 18.218 1.00 61.09 81 LEU A O 1
ATOM 652 N N . GLN A 1 82 ? -2.100 -3.119 16.781 1.00 64.19 82 GLN A N 1
ATOM 653 C CA . GLN A 1 82 ? -1.647 -4.495 16.637 1.00 64.19 82 GLN A CA 1
ATOM 654 C C . GLN A 1 82 ? -0.234 -4.426 16.056 1.00 64.19 82 GLN A C 1
ATOM 656 O O . GLN A 1 82 ? -0.046 -3.813 15.001 1.00 64.19 82 GLN A O 1
ATOM 661 N N . PRO A 1 83 ? 0.788 -4.940 16.767 1.00 61.75 83 PRO A N 1
ATOM 662 C CA . PRO A 1 83 ? 2.128 -4.909 16.220 1.00 61.75 83 PRO A CA 1
ATOM 663 C C . PRO A 1 83 ? 2.106 -5.586 14.845 1.00 61.75 83 PRO A C 1
ATOM 665 O O . PRO A 1 83 ? 1.578 -6.685 14.714 1.00 61.75 83 PRO A O 1
ATOM 668 N N . PHE A 1 84 ? 2.724 -4.967 13.836 1.00 60.78 84 PHE A N 1
ATOM 669 C CA . PHE A 1 84 ? 2.918 -5.563 12.500 1.00 60.78 84 PHE A CA 1
ATOM 670 C C . PHE A 1 84 ? 3.513 -6.977 12.573 1.00 60.78 84 PHE A C 1
ATOM 672 O O . PHE A 1 84 ? 3.311 -7.810 11.699 1.00 60.78 84 PHE A O 1
ATOM 679 N N . PHE A 1 85 ? 4.225 -7.241 13.668 1.00 59.53 85 PHE A N 1
ATOM 680 C CA . PHE A 1 85 ? 4.846 -8.505 14.017 1.00 59.53 85 PHE A CA 1
ATOM 681 C C . PHE A 1 85 ? 4.347 -9.018 15.375 1.00 59.53 85 PHE A C 1
ATOM 683 O O . PHE A 1 85 ? 5.141 -9.429 16.223 1.00 59.53 85 PHE A O 1
ATOM 690 N N . ALA A 1 86 ? 3.035 -8.965 15.610 1.00 57.69 86 ALA A N 1
ATOM 691 C CA . ALA A 1 86 ? 2.393 -9.463 16.824 1.00 57.69 86 ALA A CA 1
ATOM 692 C C . ALA A 1 86 ? 2.382 -10.994 16.839 1.00 57.69 86 ALA A C 1
ATOM 694 O O . ALA A 1 86 ? 1.375 -11.638 16.570 1.00 57.69 86 ALA A O 1
ATOM 695 N N . GLY A 1 87 ? 3.527 -11.598 17.131 1.00 66.44 87 GLY A N 1
ATOM 696 C CA . GLY A 1 87 ? 3.645 -13.045 17.157 1.00 66.44 87 GLY A CA 1
ATOM 697 C C . GLY A 1 87 ? 5.091 -13.513 17.210 1.00 66.44 87 GLY A C 1
ATOM 698 O O . GLY A 1 87 ? 6.021 -12.706 17.107 1.00 66.44 87 GLY A O 1
ATOM 699 N N . PRO A 1 88 ? 5.315 -14.825 17.375 1.00 76.81 88 PRO A N 1
ATOM 700 C CA . PRO A 1 88 ? 6.648 -15.398 17.300 1.00 76.81 88 PRO A CA 1
ATOM 701 C C . PRO A 1 88 ? 7.315 -15.030 15.970 1.00 76.81 88 PRO A C 1
ATOM 703 O O . PRO A 1 88 ? 6.707 -15.170 14.910 1.00 76.81 88 PRO A O 1
ATOM 706 N N . ALA A 1 89 ? 8.597 -14.650 15.997 1.00 79.12 89 ALA A N 1
ATOM 707 C CA . ALA A 1 89 ? 9.342 -14.267 14.790 1.00 79.12 89 ALA A CA 1
ATOM 708 C C . ALA A 1 89 ? 9.255 -15.318 13.664 1.00 79.12 89 ALA A C 1
ATOM 710 O O . ALA A 1 89 ? 9.214 -14.976 12.485 1.00 79.12 89 ALA A O 1
ATOM 711 N N . ARG A 1 90 ? 9.172 -16.603 14.033 1.00 80.81 90 ARG A N 1
ATOM 712 C CA . ARG A 1 90 ? 8.996 -17.728 13.106 1.00 80.81 90 ARG A CA 1
ATOM 713 C C . ARG A 1 90 ? 7.635 -17.739 12.404 1.00 80.81 90 ARG A C 1
ATOM 715 O O . ARG A 1 90 ? 7.534 -18.205 11.275 1.00 80.81 90 ARG A O 1
ATOM 722 N N . GLU A 1 91 ? 6.579 -17.309 13.081 1.00 83.12 91 GLU A N 1
ATOM 723 C CA . GLU A 1 91 ? 5.243 -17.250 12.493 1.00 83.12 91 GLU A CA 1
ATOM 724 C C . GLU A 1 91 ? 5.130 -16.066 11.539 1.00 83.12 91 GLU A C 1
ATOM 726 O O . GLU A 1 91 ? 4.717 -16.249 10.396 1.00 83.12 91 GLU A O 1
ATOM 731 N N . ASN A 1 92 ? 5.629 -14.906 11.959 1.00 82.81 92 ASN A N 1
ATOM 732 C CA . ASN A 1 92 ? 5.689 -13.709 11.127 1.00 82.81 92 ASN A CA 1
ATOM 733 C C . ASN A 1 92 ? 6.525 -13.938 9.860 1.00 82.81 92 ASN A C 1
ATOM 735 O O . ASN A 1 92 ? 6.103 -13.580 8.763 1.00 82.81 92 ASN A O 1
ATOM 739 N N . SER A 1 93 ? 7.684 -14.600 9.973 1.00 84.44 93 SER A N 1
ATOM 740 C CA . SER A 1 93 ? 8.498 -14.934 8.799 1.00 84.44 93 SER A CA 1
ATOM 741 C C . SER A 1 93 ? 7.802 -15.934 7.876 1.00 84.44 93 SER A C 1
ATOM 743 O O . SER A 1 93 ? 7.886 -15.805 6.657 1.00 84.44 93 SER A O 1
ATOM 745 N N . ARG A 1 94 ? 7.053 -16.899 8.428 1.00 87.50 94 ARG A N 1
ATOM 746 C CA . ARG A 1 94 ? 6.242 -17.829 7.631 1.00 87.50 94 ARG A CA 1
ATOM 747 C C . ARG A 1 94 ? 5.132 -17.095 6.877 1.00 87.50 94 ARG A C 1
ATOM 749 O O . ARG A 1 94 ? 4.924 -17.385 5.705 1.00 87.50 94 ARG A O 1
ATOM 756 N N . GLN A 1 95 ? 4.436 -16.163 7.526 1.00 86.31 95 GLN A N 1
ATOM 757 C CA . GLN A 1 95 ? 3.396 -15.343 6.897 1.00 86.31 95 GLN A CA 1
ATOM 758 C C . GLN A 1 95 ? 3.978 -14.459 5.790 1.00 86.31 95 GLN A C 1
ATOM 760 O O . GLN A 1 95 ? 3.449 -14.453 4.683 1.00 86.31 95 GLN A O 1
ATOM 765 N N . PHE A 1 96 ? 5.120 -13.812 6.040 1.00 86.00 96 PHE A N 1
ATOM 766 C CA . PHE A 1 96 ? 5.837 -13.029 5.033 1.00 86.00 96 PHE A CA 1
ATOM 767 C C . PHE A 1 96 ? 6.232 -13.872 3.810 1.00 86.00 96 PHE A C 1
ATOM 769 O O . PHE A 1 96 ? 6.029 -13.452 2.670 1.00 86.00 96 PHE A O 1
ATOM 776 N N . LEU A 1 97 ? 6.743 -15.090 4.028 1.00 90.75 97 LEU A N 1
ATOM 777 C CA . LEU A 1 97 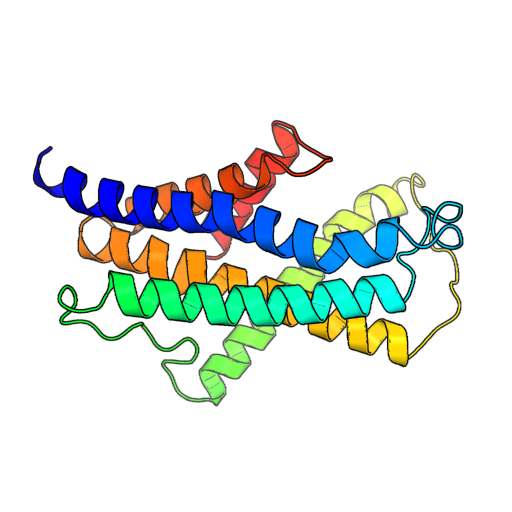? 7.085 -16.016 2.944 1.00 90.75 97 LEU A CA 1
ATOM 778 C C . LEU A 1 97 ? 5.852 -16.445 2.144 1.00 90.75 97 LEU A C 1
ATOM 780 O O . LEU A 1 97 ? 5.905 -16.448 0.917 1.00 90.75 97 LEU A O 1
ATOM 784 N N . TRP A 1 98 ? 4.742 -16.772 2.811 1.00 90.31 98 TRP A N 1
ATOM 785 C CA . TRP A 1 98 ? 3.495 -17.119 2.125 1.00 90.31 98 TRP A CA 1
ATOM 786 C C . TRP A 1 98 ? 2.921 -15.946 1.334 1.00 90.31 98 TRP A C 1
ATOM 788 O O . TRP A 1 98 ? 2.504 -16.146 0.196 1.00 90.31 98 TRP A O 1
ATOM 798 N N . GLY A 1 99 ? 2.955 -14.733 1.891 1.00 89.19 99 GLY A N 1
ATOM 799 C CA . GLY A 1 99 ? 2.548 -13.516 1.190 1.00 89.19 99 GLY A CA 1
ATOM 800 C C . GLY A 1 99 ? 3.408 -13.259 -0.046 1.00 89.19 99 GLY A C 1
ATOM 801 O O . GLY A 1 99 ? 2.880 -13.070 -1.139 1.00 89.19 99 GLY A O 1
ATOM 802 N N . THR A 1 100 ? 4.732 -13.361 0.095 1.00 89.94 100 THR A N 1
ATOM 803 C CA . THR A 1 100 ? 5.683 -13.192 -1.016 1.00 89.94 100 THR A CA 1
ATOM 804 C C . THR A 1 100 ? 5.470 -14.248 -2.101 1.00 89.94 100 THR A C 1
ATOM 806 O O . THR A 1 100 ? 5.435 -13.922 -3.287 1.00 89.94 100 THR A O 1
ATOM 809 N N . ALA A 1 101 ? 5.287 -15.514 -1.720 1.00 93.31 101 ALA A N 1
ATOM 810 C CA . ALA A 1 101 ? 5.037 -16.599 -2.664 1.00 93.31 101 ALA A CA 1
ATOM 811 C C . ALA A 1 101 ? 3.689 -16.424 -3.381 1.00 93.31 101 ALA A C 1
ATOM 813 O O . ALA A 1 101 ? 3.628 -16.533 -4.604 1.00 93.31 101 ALA A O 1
ATOM 814 N N . GLY A 1 102 ? 2.628 -16.095 -2.641 1.00 92.19 102 GLY A N 1
ATOM 815 C CA . GLY A 1 102 ? 1.302 -15.828 -3.195 1.00 92.19 102 GLY A CA 1
ATOM 816 C C . GLY A 1 102 ? 1.309 -14.651 -4.170 1.00 92.19 102 GLY A C 1
ATOM 817 O O . GLY A 1 102 ? 0.842 -14.792 -5.298 1.00 92.19 102 GLY A O 1
ATOM 818 N N . GLY A 1 103 ? 1.917 -13.526 -3.783 1.00 90.50 103 GLY A N 1
ATOM 819 C CA . GLY A 1 103 ? 2.089 -12.359 -4.651 1.00 90.50 103 GLY A CA 1
ATOM 820 C C . GLY A 1 103 ? 2.884 -12.688 -5.915 1.00 90.50 103 GLY A C 1
ATOM 821 O O . GLY A 1 103 ? 2.467 -12.337 -7.017 1.00 90.50 103 GLY A O 1
ATOM 822 N N . THR A 1 104 ? 3.975 -13.448 -5.779 1.00 91.88 104 THR A N 1
ATOM 823 C CA . THR A 1 104 ? 4.783 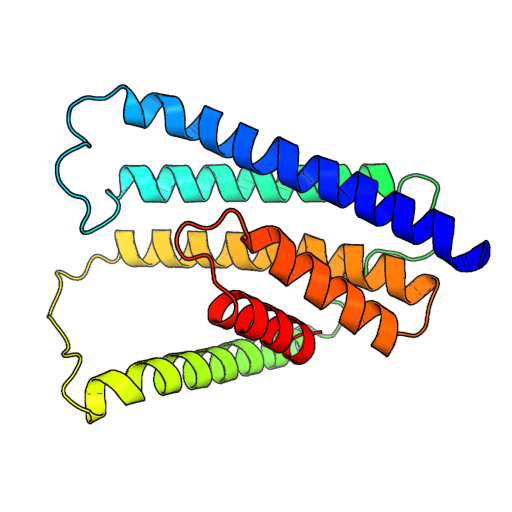-13.910 -6.920 1.00 91.88 104 THR A CA 1
ATOM 824 C C . THR A 1 104 ? 3.950 -14.743 -7.893 1.00 91.88 104 THR A C 1
ATOM 826 O O . THR A 1 104 ? 3.997 -14.507 -9.097 1.00 91.88 104 THR A O 1
ATOM 829 N N . VAL A 1 105 ? 3.150 -15.688 -7.388 1.00 93.50 105 VAL A N 1
ATOM 830 C CA . VAL A 1 105 ? 2.258 -16.515 -8.216 1.00 93.50 105 VAL A CA 1
ATOM 831 C C . VAL A 1 105 ? 1.203 -15.657 -8.911 1.00 93.50 105 VAL A C 1
ATOM 833 O O . VAL A 1 105 ? 0.964 -15.851 -10.102 1.00 93.50 105 VAL A O 1
ATOM 836 N N . LEU A 1 106 ? 0.598 -14.691 -8.215 1.00 90.81 106 LEU A N 1
ATOM 837 C CA . LEU A 1 106 ? -0.405 -13.796 -8.799 1.00 90.81 106 LEU A CA 1
ATOM 838 C C . LEU A 1 106 ? 0.178 -12.952 -9.939 1.00 90.81 106 LEU A C 1
ATOM 840 O O . LEU A 1 106 ? -0.383 -12.937 -11.035 1.00 90.81 106 LEU A O 1
ATOM 844 N N . ILE A 1 107 ? 1.328 -12.310 -9.717 1.00 90.25 107 ILE A N 1
ATOM 845 C CA . ILE A 1 107 ? 1.992 -11.488 -10.737 1.00 90.25 107 ILE A CA 1
ATOM 846 C C . ILE A 1 107 ? 2.487 -12.346 -11.906 1.00 90.25 107 ILE A C 1
ATOM 848 O O . ILE A 1 107 ? 2.274 -11.982 -13.063 1.00 90.25 107 ILE A O 1
ATOM 852 N N . ALA A 1 108 ? 3.075 -13.516 -11.638 1.00 92.25 108 ALA A N 1
ATOM 853 C CA . ALA A 1 108 ? 3.489 -14.443 -12.689 1.00 92.25 108 ALA A CA 1
ATOM 854 C C . ALA A 1 108 ? 2.295 -14.918 -13.532 1.00 92.25 108 ALA A C 1
ATOM 856 O O . ALA A 1 108 ? 2.403 -15.004 -14.752 1.00 92.25 108 ALA A O 1
ATOM 857 N N . SER A 1 109 ? 1.143 -15.168 -12.903 1.00 90.44 109 SER A N 1
ATOM 858 C CA . SER A 1 109 ? -0.091 -15.547 -13.603 1.00 90.44 109 SER A CA 1
ATOM 859 C C . SER A 1 109 ? -0.604 -14.414 -14.492 1.00 90.44 109 SER A C 1
ATOM 861 O O . SER A 1 109 ? -0.977 -14.652 -15.640 1.00 90.44 109 SER A O 1
ATOM 863 N N . ALA A 1 110 ? -0.570 -13.174 -13.993 1.00 89.25 110 ALA A N 1
ATOM 864 C CA . ALA A 1 110 ? -0.952 -11.993 -14.762 1.00 89.25 110 ALA A CA 1
ATOM 865 C C . ALA A 1 110 ? -0.025 -11.764 -15.970 1.00 89.25 110 ALA A C 1
ATOM 867 O O . ALA A 1 110 ? -0.505 -11.420 -17.047 1.00 89.25 110 ALA A O 1
ATOM 868 N N . ALA A 1 111 ? 1.280 -12.010 -15.820 1.00 90.69 111 ALA A N 1
ATOM 869 C CA . ALA A 1 111 ? 2.259 -11.911 -16.904 1.00 90.69 111 ALA A CA 1
ATOM 870 C C . ALA A 1 111 ? 2.194 -13.089 -17.897 1.00 90.69 111 ALA A C 1
ATOM 872 O O . ALA A 1 111 ? 2.480 -12.920 -19.084 1.00 90.69 111 ALA A O 1
ATOM 873 N N . ALA A 1 112 ? 1.790 -14.280 -17.446 1.00 93.38 112 ALA A N 1
ATOM 874 C CA . ALA A 1 112 ? 1.719 -15.471 -18.288 1.00 93.38 112 ALA A CA 1
ATOM 875 C C . ALA A 1 112 ? 0.681 -15.340 -19.410 1.00 93.38 112 ALA A C 1
ATOM 877 O O . ALA A 1 112 ? 0.928 -15.805 -20.517 1.00 93.38 112 ALA A O 1
ATOM 878 N N . VAL A 1 113 ? -0.459 -14.690 -19.161 1.00 91.75 113 VAL A N 1
ATOM 879 C CA . VAL A 1 113 ? -1.522 -14.513 -20.168 1.00 91.75 113 VAL A CA 1
ATOM 880 C C . VAL A 1 113 ? -1.033 -13.762 -21.419 1.00 91.75 113 VAL A C 1
ATOM 882 O O . VAL A 1 113 ? -1.142 -14.320 -22.515 1.00 91.75 113 VAL A O 1
ATOM 885 N N . PRO A 1 114 ? -0.475 -12.539 -21.321 1.00 93.12 114 PRO A N 1
ATOM 886 C CA . PRO A 1 114 ? 0.042 -11.832 -22.489 1.00 93.12 114 PRO A CA 1
ATOM 887 C C . PRO A 1 114 ? 1.262 -12.535 -23.106 1.00 93.12 114 PRO A C 1
ATOM 889 O O . PRO A 1 114 ? 1.405 -12.534 -24.325 1.00 93.12 114 PRO A O 1
ATOM 892 N N . PHE A 1 115 ? 2.103 -13.196 -22.305 1.00 94.31 115 PHE A N 1
ATOM 893 C CA . PHE A 1 115 ? 3.250 -13.945 -22.825 1.00 94.31 115 PHE A CA 1
ATOM 894 C C . PHE A 1 115 ? 2.828 -15.162 -23.668 1.00 94.31 115 PHE A C 1
ATOM 896 O O . PHE A 1 115 ? 3.247 -15.312 -24.813 1.00 94.31 115 PHE A O 1
ATOM 903 N N . LEU A 1 116 ? 1.946 -16.015 -23.137 1.00 95.00 116 LEU A N 1
ATOM 904 C CA . LEU A 1 116 ? 1.480 -17.234 -23.812 1.00 95.00 116 LEU A CA 1
ATOM 905 C C . LEU A 1 116 ? 0.569 -16.945 -25.010 1.00 95.00 116 LEU A C 1
ATOM 907 O O . LEU A 1 116 ? 0.503 -17.750 -25.935 1.00 95.00 116 LEU A O 1
ATOM 911 N N . SER A 1 117 ? -0.124 -15.804 -25.012 1.00 95.44 117 SER A N 1
ATOM 912 C CA . SER A 1 117 ? -0.914 -15.342 -26.163 1.00 95.44 117 SER A CA 1
ATOM 913 C C . SER A 1 117 ? -0.068 -14.694 -27.265 1.00 95.44 117 SER A C 1
ATOM 915 O O . SER A 1 117 ? -0.612 -14.325 -28.304 1.00 95.44 117 SER A O 1
ATOM 917 N N . GLY A 1 118 ? 1.247 -14.553 -27.063 1.00 94.75 118 GLY A N 1
ATOM 918 C CA . GLY A 1 118 ? 2.146 -13.886 -28.005 1.00 94.75 118 GLY A CA 1
ATOM 919 C C . GLY A 1 118 ? 1.967 -12.365 -28.062 1.00 94.75 118 GLY A C 1
ATOM 920 O O . GLY A 1 118 ? 2.483 -11.728 -28.975 1.00 94.75 118 GLY A O 1
ATOM 921 N N . MET A 1 119 ? 1.239 -11.778 -27.106 1.00 93.25 119 MET A N 1
ATOM 922 C CA . MET A 1 119 ? 1.038 -10.330 -26.991 1.00 93.25 119 MET A CA 1
ATOM 923 C C . MET A 1 119 ? 2.206 -9.618 -26.299 1.00 93.25 119 MET A C 1
ATOM 925 O O . MET A 1 119 ? 2.353 -8.408 -26.447 1.00 93.25 119 MET A O 1
ATOM 929 N N . ALA A 1 120 ? 3.015 -10.348 -25.530 1.00 91.50 120 ALA A N 1
ATOM 930 C CA . ALA A 1 120 ? 4.201 -9.834 -24.859 1.00 91.50 120 ALA A CA 1
ATOM 931 C C . ALA A 1 120 ? 5.386 -10.792 -25.025 1.00 91.50 120 ALA A C 1
ATOM 933 O O . ALA A 1 120 ? 5.217 -12.008 -25.115 1.00 91.50 120 ALA A O 1
ATOM 934 N N . GLY A 1 121 ? 6.593 -10.231 -25.024 1.00 89.50 121 GLY A N 1
ATOM 935 C CA . GLY A 1 121 ? 7.855 -10.963 -25.027 1.00 89.50 121 GLY A CA 1
ATOM 936 C C . GLY A 1 121 ? 8.781 -10.447 -23.932 1.00 89.50 121 GLY A C 1
ATOM 937 O O . GLY A 1 121 ? 8.537 -9.397 -23.341 1.00 89.50 121 GLY A O 1
ATOM 938 N N . PHE A 1 122 ? 9.844 -11.196 -23.658 1.00 87.19 122 PHE A N 1
ATOM 939 C CA . PHE A 1 122 ? 10.904 -10.738 -22.768 1.00 87.19 122 PHE A CA 1
ATOM 940 C C . PHE A 1 122 ? 11.992 -10.050 -23.582 1.00 87.19 122 PHE A C 1
ATOM 942 O O . PHE A 1 122 ? 12.514 -10.626 -24.537 1.00 87.19 122 PHE A O 1
ATOM 949 N N . GLU A 1 123 ? 12.363 -8.848 -23.161 1.00 88.38 123 GLU A N 1
ATOM 950 C CA . GLU A 1 123 ? 13.534 -8.144 -23.667 1.00 88.38 123 GLU A CA 1
ATOM 951 C C . GLU A 1 123 ? 14.623 -8.156 -22.598 1.00 88.38 123 GLU A C 1
ATOM 953 O O . GLU A 1 123 ? 14.365 -7.919 -21.416 1.00 88.38 123 GLU A O 1
ATOM 958 N N . ALA A 1 124 ? 15.850 -8.477 -23.004 1.00 86.44 124 ALA A N 1
ATOM 959 C CA . ALA A 1 124 ? 16.985 -8.429 -22.100 1.00 86.44 124 ALA A CA 1
ATOM 960 C C . ALA A 1 124 ? 17.355 -6.966 -21.837 1.00 86.44 124 ALA A C 1
ATOM 962 O O . ALA A 1 124 ? 17.737 -6.242 -22.756 1.00 86.44 124 ALA A O 1
ATOM 963 N N . THR A 1 125 ? 17.276 -6.547 -20.579 1.00 82.50 125 THR A N 1
ATOM 964 C CA . THR A 1 125 ? 17.748 -5.236 -20.131 1.00 82.50 125 THR A CA 1
ATOM 965 C C . THR A 1 125 ? 19.094 -5.373 -19.413 1.00 82.50 125 THR A C 1
ATOM 967 O O . THR A 1 125 ? 19.389 -6.430 -18.841 1.00 82.50 125 THR A O 1
ATOM 970 N N . PRO A 1 126 ? 19.958 -4.341 -19.441 1.00 85.69 126 PRO A N 1
ATOM 971 C CA . PRO A 1 126 ? 21.187 -4.343 -18.658 1.00 85.69 126 PRO A CA 1
ATOM 972 C C . PRO A 1 126 ? 20.880 -4.543 -17.172 1.00 85.69 126 PRO A C 1
ATOM 974 O O . PRO A 1 126 ? 20.119 -3.784 -16.576 1.00 85.69 126 PRO A O 1
ATOM 977 N N . PHE A 1 127 ? 21.477 -5.566 -16.560 1.00 87.56 127 PHE A N 1
ATOM 978 C CA . PHE A 1 127 ? 21.286 -5.816 -15.137 1.00 87.56 127 PHE A CA 1
ATOM 979 C C . PHE A 1 127 ? 22.108 -4.834 -14.298 1.00 87.56 127 PHE A C 1
ATOM 981 O O . PHE A 1 127 ? 23.330 -4.755 -14.426 1.00 87.56 127 PHE A O 1
ATOM 988 N N . SER A 1 128 ? 21.437 -4.149 -13.377 1.00 89.06 128 SER A N 1
ATOM 989 C CA . SER A 1 128 ? 22.044 -3.217 -12.433 1.00 89.06 128 SER A CA 1
ATOM 990 C C . SER A 1 128 ? 21.643 -3.610 -11.014 1.00 89.06 128 SER A C 1
ATOM 992 O O . SER A 1 128 ? 20.495 -3.457 -10.599 1.00 89.06 128 SER A O 1
ATOM 994 N N . MET A 1 129 ? 22.609 -4.120 -10.240 1.00 91.56 129 MET A N 1
ATOM 995 C CA . MET A 1 129 ? 22.381 -4.480 -8.833 1.00 91.56 129 MET A CA 1
ATOM 996 C C . MET A 1 129 ? 21.913 -3.268 -8.016 1.00 91.56 129 MET A C 1
ATOM 998 O O . MET A 1 129 ? 21.103 -3.404 -7.099 1.00 91.56 129 MET A O 1
ATOM 1002 N N . ARG A 1 130 ? 22.394 -2.069 -8.368 1.00 89.25 130 ARG A N 1
ATOM 1003 C CA . ARG A 1 130 ? 21.976 -0.817 -7.734 1.00 89.25 130 ARG A CA 1
ATOM 1004 C C . ARG A 1 130 ? 20.505 -0.515 -8.015 1.00 89.25 130 ARG A C 1
ATOM 1006 O O . ARG A 1 130 ? 19.770 -0.275 -7.065 1.00 89.25 130 ARG A O 1
ATOM 1013 N N . GLU A 1 131 ? 20.073 -0.563 -9.274 1.00 86.31 131 GLU A N 1
ATOM 1014 C CA . GLU A 1 131 ? 18.664 -0.340 -9.641 1.00 86.31 131 GLU A CA 1
ATOM 1015 C C . GLU A 1 131 ? 17.736 -1.336 -8.960 1.00 86.31 131 GLU A C 1
ATOM 1017 O O . GLU A 1 131 ? 16.747 -0.930 -8.352 1.00 86.31 131 GLU A O 1
ATOM 1022 N N . LEU A 1 132 ? 18.093 -2.624 -8.987 1.00 89.62 132 LEU A N 1
ATOM 1023 C CA . LEU A 1 132 ? 17.324 -3.658 -8.305 1.00 89.62 132 LEU A CA 1
ATOM 1024 C C . LEU A 1 132 ? 17.188 -3.346 -6.808 1.00 89.62 132 LEU A C 1
ATOM 1026 O O . LEU A 1 132 ? 16.093 -3.429 -6.261 1.00 89.62 132 LEU A O 1
ATOM 1030 N N . SER A 1 133 ? 18.283 -2.953 -6.153 1.00 92.38 133 SER A N 1
ATOM 1031 C CA . SER A 1 133 ? 18.285 -2.637 -4.720 1.00 92.38 133 SER A CA 1
ATOM 1032 C C . SER A 1 133 ? 17.390 -1.438 -4.391 1.00 92.38 133 SER A C 1
ATOM 1034 O O . SER A 1 133 ? 16.626 -1.496 -3.429 1.00 92.38 133 SER A O 1
ATOM 1036 N N . VAL A 1 134 ? 17.448 -0.373 -5.198 1.00 90.38 134 VAL A N 1
ATOM 1037 C CA . VAL A 1 134 ? 16.608 0.824 -5.019 1.00 90.38 134 VAL A CA 1
ATOM 1038 C C . VAL A 1 134 ? 15.133 0.493 -5.249 1.00 90.38 134 VAL A C 1
ATOM 1040 O O . VAL A 1 134 ? 14.296 0.884 -4.440 1.00 90.38 134 VAL A O 1
ATOM 1043 N N . MET A 1 135 ? 14.803 -0.266 -6.298 1.00 89.88 135 MET A N 1
ATOM 1044 C CA . MET A 1 135 ? 13.425 -0.680 -6.589 1.00 89.88 135 MET A CA 1
ATOM 1045 C C . MET A 1 135 ? 12.845 -1.585 -5.503 1.00 89.88 135 MET A C 1
ATOM 1047 O O . MET A 1 135 ? 11.708 -1.384 -5.081 1.00 89.88 135 MET A O 1
ATOM 1051 N N . LEU A 1 136 ? 13.621 -2.554 -5.009 1.00 92.31 136 LEU A N 1
ATOM 1052 C CA . LEU A 1 136 ? 13.190 -3.419 -3.910 1.00 92.31 136 LEU A CA 1
ATOM 1053 C C . LEU A 1 136 ? 12.945 -2.618 -2.629 1.00 92.31 136 LEU A C 1
ATOM 1055 O O . LEU A 1 136 ? 11.938 -2.841 -1.960 1.00 92.31 136 LEU A O 1
ATOM 1059 N N . ALA A 1 137 ? 13.830 -1.673 -2.301 1.00 93.94 137 ALA A N 1
ATOM 1060 C CA . ALA A 1 137 ? 13.637 -0.787 -1.159 1.00 93.94 137 ALA A CA 1
ATOM 1061 C C . ALA A 1 137 ? 12.384 0.083 -1.333 1.00 93.94 137 ALA A C 1
ATOM 1063 O O . ALA A 1 137 ? 11.567 0.162 -0.420 1.00 93.94 137 ALA A O 1
ATOM 1064 N N . LEU A 1 138 ? 12.195 0.683 -2.512 1.00 91.12 138 LEU A N 1
ATOM 1065 C CA . LEU A 1 138 ? 11.033 1.516 -2.818 1.00 91.12 138 LEU A CA 1
ATOM 1066 C C . LEU A 1 138 ? 9.726 0.734 -2.646 1.00 91.12 138 LEU A C 1
ATOM 1068 O O . LEU A 1 138 ? 8.863 1.155 -1.882 1.00 91.12 138 LEU A O 1
ATOM 1072 N N . MET A 1 139 ? 9.610 -0.433 -3.287 1.00 90.88 139 MET A N 1
ATOM 1073 C CA . MET A 1 139 ? 8.418 -1.283 -3.180 1.00 90.88 139 MET A CA 1
ATOM 1074 C C . MET A 1 139 ? 8.173 -1.756 -1.745 1.00 90.88 139 MET A C 1
ATOM 1076 O O . MET A 1 139 ? 7.027 -1.840 -1.314 1.00 90.88 139 MET A O 1
ATOM 1080 N N . MET A 1 140 ? 9.236 -2.028 -0.982 1.00 92.12 140 MET A N 1
ATOM 1081 C CA . MET A 1 140 ? 9.117 -2.383 0.430 1.00 92.12 140 MET A CA 1
ATOM 1082 C C . MET A 1 140 ? 8.525 -1.236 1.255 1.00 92.12 140 MET A C 1
ATOM 1084 O O . MET A 1 140 ? 7.615 -1.479 2.042 1.00 92.12 140 MET A O 1
ATOM 1088 N N . PHE A 1 141 ? 9.003 0.000 1.086 1.00 92.25 141 PHE A N 1
ATOM 1089 C CA . PHE A 1 141 ? 8.478 1.145 1.838 1.00 92.25 1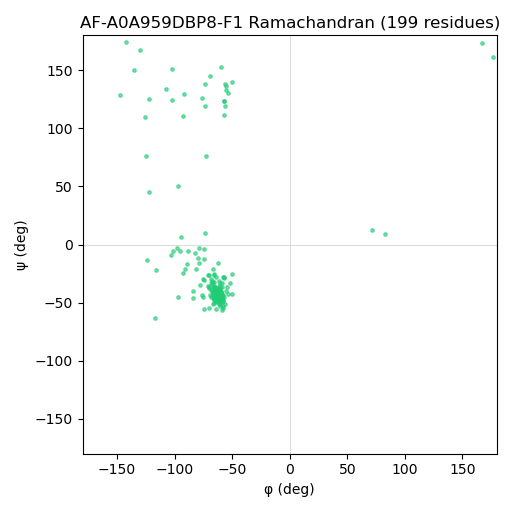41 PHE A CA 1
ATOM 1090 C C . PHE A 1 141 ? 7.057 1.533 1.421 1.00 92.25 141 PHE A C 1
ATOM 1092 O O . PHE A 1 141 ? 6.259 1.831 2.308 1.00 92.25 141 PHE A O 1
ATOM 1099 N N . ILE A 1 142 ? 6.718 1.443 0.130 1.00 90.81 142 ILE A N 1
ATOM 1100 C CA . ILE A 1 142 ? 5.335 1.600 -0.353 1.00 90.81 142 ILE A CA 1
ATOM 1101 C C . ILE A 1 142 ? 4.430 0.569 0.332 1.00 90.81 142 ILE A C 1
ATOM 1103 O O . ILE A 1 142 ? 3.465 0.933 1.000 1.00 90.81 142 ILE A O 1
ATOM 1107 N N . ALA A 1 143 ? 4.787 -0.719 0.251 1.00 90.38 143 ALA A N 1
ATOM 1108 C CA . ALA A 1 143 ? 3.990 -1.796 0.834 1.00 90.38 143 ALA A CA 1
ATOM 1109 C C . ALA A 1 143 ? 3.845 -1.657 2.359 1.00 90.38 143 ALA A C 1
ATOM 1111 O O . ALA A 1 143 ? 2.767 -1.892 2.903 1.00 90.38 143 ALA A O 1
ATOM 1112 N N . LEU A 1 144 ? 4.907 -1.241 3.059 1.00 90.31 144 LEU A N 1
ATOM 1113 C CA . LEU A 1 144 ? 4.854 -0.954 4.494 1.00 90.31 144 LEU A CA 1
ATOM 1114 C C . LEU A 1 144 ? 3.927 0.225 4.806 1.00 90.31 144 LEU A C 1
ATOM 1116 O O . LEU A 1 144 ? 3.145 0.135 5.749 1.00 90.31 144 LEU A O 1
ATOM 1120 N N . GLY A 1 145 ? 3.998 1.313 4.035 1.00 89.88 145 GLY A N 1
ATOM 1121 C CA . GLY A 1 145 ? 3.117 2.473 4.180 1.00 89.88 145 GLY A CA 1
ATOM 1122 C C . GLY A 1 145 ? 1.648 2.103 4.011 1.00 89.88 145 GLY A C 1
ATOM 1123 O O . GLY A 1 145 ? 0.830 2.403 4.884 1.00 89.88 145 GLY A O 1
ATOM 1124 N N . GLU A 1 146 ? 1.325 1.379 2.942 1.00 91.19 146 GLU A N 1
ATOM 1125 C CA . GLU A 1 146 ? -0.027 0.883 2.693 1.00 91.19 146 GLU A CA 1
ATOM 1126 C C . GLU A 1 146 ? -0.513 -0.039 3.820 1.00 91.19 146 GLU A C 1
ATOM 1128 O O . GLU A 1 146 ? -1.622 0.130 4.329 1.00 91.19 146 GLU A O 1
ATOM 1133 N N . GLU A 1 147 ? 0.316 -0.984 4.272 1.00 90.06 147 GLU A N 1
ATOM 1134 C CA . GLU A 1 147 ? -0.057 -1.884 5.365 1.00 90.06 147 GLU A CA 1
ATOM 1135 C C . GLU A 1 147 ? -0.316 -1.112 6.670 1.00 90.06 147 GLU A C 1
ATOM 1137 O O . GLU A 1 147 ? -1.317 -1.354 7.352 1.00 90.06 147 GLU A O 1
ATOM 1142 N N . VAL A 1 148 ? 0.535 -0.125 6.980 1.00 88.69 148 VAL A N 1
ATOM 1143 C CA . VAL A 1 148 ? 0.406 0.778 8.136 1.00 88.69 148 VAL A CA 1
ATOM 1144 C C . VAL A 1 148 ? -0.902 1.549 8.130 1.00 88.69 148 VAL A C 1
ATOM 1146 O O . VAL A 1 148 ? -1.614 1.578 9.137 1.00 88.69 148 VAL A O 1
ATOM 1149 N N . ILE A 1 149 ? -1.238 2.140 6.994 1.00 89.38 149 ILE A N 1
ATOM 1150 C CA . ILE A 1 149 ? -2.409 2.994 6.847 1.00 89.38 149 ILE A CA 1
ATOM 1151 C C . ILE A 1 149 ? -3.691 2.157 6.821 1.00 89.38 149 ILE A C 1
ATOM 1153 O O . ILE A 1 149 ? -4.599 2.383 7.627 1.00 89.38 149 ILE A O 1
ATOM 1157 N N . PHE A 1 150 ? -3.781 1.184 5.914 1.00 90.50 150 PHE A N 1
ATOM 1158 C CA . PHE A 1 150 ? -5.048 0.524 5.601 1.00 90.50 150 PHE A CA 1
ATOM 1159 C C . PHE A 1 150 ? -5.385 -0.617 6.564 1.00 90.50 150 PHE A C 1
ATOM 1161 O O . PHE A 1 150 ? -6.545 -0.747 6.964 1.00 90.50 150 PHE A O 1
ATOM 1168 N N . ARG A 1 151 ? -4.398 -1.424 6.977 1.00 88.38 151 ARG A N 1
ATOM 1169 C CA . ARG A 1 151 ? -4.620 -2.578 7.867 1.00 88.38 151 ARG A CA 1
ATOM 1170 C C . ARG A 1 151 ? -4.324 -2.214 9.318 1.00 88.38 151 ARG A C 1
ATOM 1172 O O . ARG A 1 151 ? -5.142 -2.479 10.196 1.00 88.38 151 ARG A O 1
ATOM 1179 N N . GLY A 1 152 ? -3.202 -1.532 9.550 1.00 85.81 152 GLY A N 1
ATOM 1180 C CA . GLY A 1 152 ? -2.761 -1.133 10.886 1.00 85.81 152 GLY A CA 1
ATOM 1181 C C . GLY A 1 152 ? -3.632 -0.072 11.554 1.00 85.81 152 GLY A C 1
ATOM 1182 O O . GLY A 1 152 ? -3.780 -0.098 12.773 1.00 85.81 152 GLY A O 1
ATOM 1183 N N . TYR A 1 153 ? -4.216 0.850 10.785 1.00 88.38 153 TYR A N 1
ATOM 1184 C CA . TYR A 1 153 ? -5.048 1.917 11.342 1.00 88.38 153 TYR A CA 1
ATOM 1185 C C . TYR A 1 153 ? -6.501 1.863 10.871 1.00 88.38 153 TYR A C 1
ATOM 1187 O O . TYR A 1 153 ? -7.383 1.654 11.699 1.00 88.38 153 TYR A O 1
ATOM 1195 N N . ILE A 1 154 ? -6.776 2.016 9.571 1.00 90.44 154 ILE A N 1
ATOM 1196 C CA . ILE A 1 154 ? -8.155 2.141 9.062 1.00 90.44 154 ILE A CA 1
ATOM 1197 C C . ILE A 1 154 ? -8.991 0.899 9.397 1.00 90.44 154 ILE A C 1
ATOM 1199 O O . ILE A 1 154 ? -10.061 1.022 9.994 1.00 90.44 154 ILE A O 1
ATOM 1203 N N . LEU A 1 155 ? -8.512 -0.301 9.055 1.00 90.69 155 LEU A N 1
ATOM 1204 C CA . LEU A 1 155 ? -9.229 -1.545 9.342 1.00 90.69 155 LEU A CA 1
ATOM 1205 C C . LEU A 1 155 ? -9.382 -1.786 10.848 1.00 90.69 155 LEU A C 1
ATOM 1207 O O . LEU A 1 155 ? -10.464 -2.190 11.281 1.00 90.69 155 LEU A O 1
ATOM 1211 N N . GLN A 1 156 ? -8.333 -1.532 11.638 1.00 87.44 156 GLN A N 1
ATOM 1212 C CA . GLN A 1 156 ? -8.380 -1.687 13.093 1.00 87.44 156 GLN A CA 1
ATOM 1213 C C . GLN A 1 156 ? -9.428 -0.748 13.715 1.00 87.44 156 GLN A C 1
ATOM 1215 O O . GLN A 1 156 ? -10.317 -1.216 14.423 1.00 87.44 156 GLN A O 1
ATOM 1220 N N . GLU A 1 157 ? -9.381 0.545 13.392 1.00 86.38 157 GLU A N 1
ATOM 1221 C CA . GLU A 1 157 ? -10.305 1.566 13.905 1.00 86.38 157 GLU A CA 1
ATOM 1222 C C . GLU A 1 157 ? -11.765 1.249 13.542 1.00 86.38 157 GLU A C 1
ATOM 1224 O O . GLU A 1 157 ? -12.669 1.381 14.370 1.00 86.38 157 GLU A O 1
ATOM 1229 N N . LEU A 1 158 ? -12.012 0.782 12.313 1.00 89.44 158 LEU A N 1
ATOM 1230 C CA . LEU A 1 158 ? -13.345 0.345 11.899 1.00 89.44 158 LEU A CA 1
ATOM 1231 C C . LEU A 1 158 ? -13.777 -0.911 12.675 1.00 89.44 158 LEU A C 1
ATOM 1233 O O . LEU A 1 158 ? -14.889 -0.946 13.202 1.00 89.44 158 LEU A O 1
ATOM 1237 N N . SER A 1 159 ? -12.903 -1.914 12.798 1.00 89.12 159 SER A N 1
ATOM 1238 C CA . SER A 1 159 ? -13.203 -3.202 13.450 1.00 89.12 159 SER A CA 1
ATOM 1239 C C . SER A 1 159 ? -13.470 -3.084 14.952 1.00 89.12 159 SER A C 1
ATOM 1241 O O . SER A 1 159 ? -14.202 -3.898 15.509 1.00 89.12 159 SER A O 1
ATOM 1243 N N . GLU A 1 160 ? -12.924 -2.068 15.623 1.00 84.19 160 GLU A N 1
ATOM 1244 C CA . GLU A 1 160 ? -13.232 -1.785 17.032 1.00 84.19 160 GLU A CA 1
ATOM 1245 C C . GLU A 1 160 ? -14.698 -1.347 17.230 1.00 84.19 160 GLU A C 1
ATOM 1247 O O . GLU A 1 160 ? -15.248 -1.457 18.329 1.00 84.19 160 GLU A O 1
ATOM 1252 N N . GLN A 1 161 ? -15.364 -0.865 16.173 1.00 82.44 161 GLN A N 1
ATOM 1253 C CA . GLN A 1 161 ? -16.667 -0.203 16.277 1.00 82.44 161 GLN A CA 1
ATOM 1254 C C . GLN A 1 161 ? -17.766 -0.845 15.420 1.00 82.44 161 GLN A C 1
ATOM 1256 O O . GLN A 1 161 ? -18.948 -0.558 15.644 1.00 82.44 161 GLN A O 1
ATOM 1261 N N . MET A 1 162 ? -17.422 -1.732 14.480 1.00 87.94 162 MET A N 1
ATOM 1262 C CA . MET A 1 162 ? -18.366 -2.472 13.636 1.00 87.94 162 MET A CA 1
ATOM 1263 C C . MET A 1 162 ? -17.935 -3.918 13.372 1.00 87.94 162 MET A C 1
ATOM 1265 O O . MET A 1 162 ? -16.866 -4.348 13.787 1.00 87.94 162 MET A O 1
ATOM 1269 N N . ASP A 1 163 ? -18.803 -4.681 12.702 1.00 91.94 163 ASP A N 1
ATOM 1270 C CA . ASP A 1 163 ? -18.491 -6.050 12.288 1.00 91.94 163 ASP A CA 1
ATOM 1271 C C . ASP A 1 163 ? -17.217 -6.098 11.430 1.00 91.94 163 ASP A C 1
ATOM 1273 O O . ASP A 1 163 ? -17.025 -5.257 10.549 1.00 91.94 163 ASP A O 1
ATOM 1277 N N . ARG A 1 164 ? -16.363 -7.099 11.668 1.00 90.25 164 ARG A N 1
ATOM 1278 C CA . ARG A 1 164 ? -15.056 -7.209 11.009 1.00 90.25 164 ARG A CA 1
ATOM 1279 C C . ARG A 1 164 ? -15.171 -7.347 9.491 1.00 90.25 164 ARG A C 1
ATOM 1281 O O . ARG A 1 164 ? -14.370 -6.752 8.780 1.00 90.25 164 ARG A O 1
ATOM 1288 N N . ASN A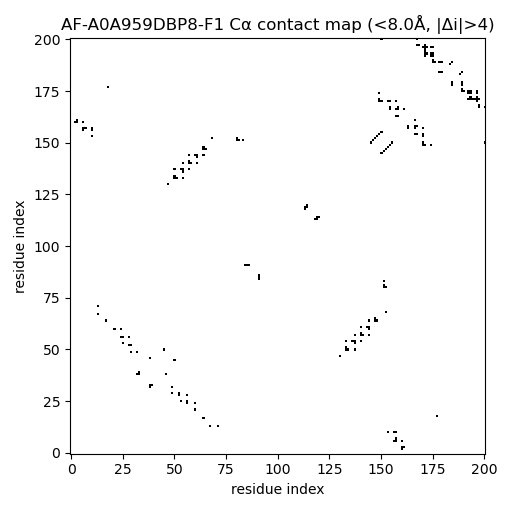 1 165 ? -16.156 -8.088 8.982 1.00 93.62 165 ASN A N 1
ATOM 1289 C CA . ASN A 1 165 ? -16.313 -8.262 7.536 1.00 93.62 165 ASN A CA 1
ATOM 1290 C C . ASN A 1 165 ? -16.787 -6.961 6.880 1.00 93.62 165 ASN A C 1
ATOM 1292 O O . ASN A 1 165 ? -16.344 -6.615 5.786 1.00 93.62 165 ASN A O 1
ATOM 1296 N N . LEU A 1 166 ? -17.651 -6.205 7.566 1.00 92.81 166 LEU A N 1
ATOM 1297 C CA . LEU A 1 166 ? -18.054 -4.874 7.115 1.00 92.81 166 LEU A CA 1
ATOM 1298 C C . LEU A 1 166 ? -16.880 -3.883 7.149 1.00 92.81 166 LEU A C 1
ATOM 1300 O O . LEU A 1 166 ? -16.687 -3.138 6.189 1.00 92.81 166 LEU A O 1
ATOM 1304 N N . ALA A 1 167 ? -16.081 -3.896 8.218 1.00 92.50 167 ALA A N 1
ATOM 1305 C CA . ALA A 1 167 ? -14.877 -3.077 8.346 1.00 92.50 167 ALA A CA 1
ATOM 1306 C C . ALA A 1 167 ? -13.862 -3.385 7.235 1.00 92.50 167 ALA A C 1
ATOM 1308 O O . ALA A 1 167 ? -13.327 -2.461 6.623 1.00 92.50 167 ALA A O 1
ATOM 1309 N N . LEU A 1 168 ? -13.662 -4.671 6.924 1.00 94.94 168 LEU A N 1
ATOM 1310 C CA . LEU A 1 168 ? -12.831 -5.134 5.813 1.00 94.94 168 LEU A CA 1
ATOM 1311 C C . LEU A 1 168 ? -13.338 -4.602 4.471 1.00 94.94 168 LEU A C 1
ATOM 1313 O O . LEU A 1 168 ? -12.567 -4.014 3.717 1.00 94.94 168 LEU A O 1
ATOM 1317 N N . GLY A 1 169 ? -14.639 -4.734 4.199 1.00 95.31 169 GLY A N 1
ATOM 1318 C CA . GLY A 1 169 ? -15.241 -4.211 2.974 1.00 95.31 169 GLY A CA 1
ATOM 1319 C C . GLY A 1 169 ? -15.070 -2.698 2.820 1.00 95.31 169 GLY A C 1
ATOM 1320 O O . GLY A 1 169 ? -14.736 -2.219 1.739 1.00 95.31 169 GLY A O 1
ATOM 1321 N N . ILE A 1 170 ? -15.246 -1.937 3.902 1.00 92.94 170 ILE A N 1
ATOM 1322 C CA . ILE A 1 170 ? -15.065 -0.480 3.880 1.00 92.94 170 ILE A CA 1
ATOM 1323 C C . ILE A 1 170 ? -13.586 -0.114 3.705 1.00 92.94 170 ILE A C 1
ATOM 1325 O O . ILE A 1 170 ? -13.280 0.752 2.890 1.00 92.94 170 ILE A O 1
ATOM 1329 N N . SER A 1 171 ? -12.667 -0.778 4.411 1.00 93.50 171 SER A N 1
ATOM 1330 C CA . SER A 1 171 ? -11.226 -0.528 4.274 1.00 93.50 171 SER A CA 1
ATOM 1331 C C . SER A 1 171 ? -10.731 -0.831 2.854 1.00 93.50 171 SER A C 1
ATOM 1333 O O . SER A 1 171 ? -10.067 0.006 2.244 1.00 93.50 171 SER A O 1
ATOM 1335 N N . ALA A 1 172 ? -11.141 -1.964 2.273 1.00 95.19 172 ALA A N 1
ATOM 1336 C CA . ALA A 1 172 ? -10.816 -2.328 0.894 1.00 95.19 172 ALA A CA 1
ATOM 1337 C C . ALA A 1 172 ? -11.361 -1.312 -0.125 1.00 95.19 172 ALA A C 1
ATOM 1339 O O . ALA A 1 172 ? -10.704 -1.011 -1.123 1.00 95.19 172 ALA A O 1
ATOM 1340 N N . LEU A 1 173 ? -12.547 -0.747 0.129 1.00 93.19 173 LEU A N 1
ATOM 1341 C CA . LEU A 1 173 ? -13.108 0.307 -0.713 1.00 93.19 173 LEU A CA 1
ATOM 1342 C C . LEU A 1 173 ? -12.298 1.603 -0.603 1.00 93.19 173 LEU A C 1
ATOM 1344 O O . LEU A 1 173 ? -11.981 2.199 -1.627 1.00 93.19 173 LEU A O 1
ATOM 1348 N N . ILE A 1 174 ? -11.932 2.025 0.610 1.00 91.75 174 ILE A N 1
ATOM 1349 C CA . ILE A 1 174 ? -11.090 3.211 0.825 1.00 91.75 174 ILE A CA 1
ATOM 1350 C C . ILE A 1 174 ? -9.728 3.029 0.136 1.00 91.75 174 ILE A C 1
ATOM 1352 O O . ILE A 1 174 ? -9.277 3.944 -0.549 1.00 91.75 174 ILE A O 1
ATOM 1356 N N . PHE A 1 175 ? -9.120 1.841 0.240 1.00 91.12 175 PHE A N 1
ATOM 1357 C CA . PHE A 1 175 ? -7.887 1.484 -0.469 1.00 91.12 175 PHE A CA 1
ATOM 1358 C C . PHE A 1 175 ? -8.025 1.649 -1.986 1.00 91.12 175 PHE A C 1
ATOM 136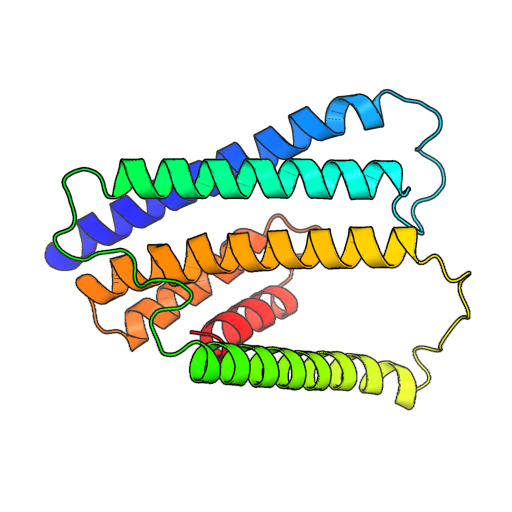0 O O . PHE A 1 175 ? -7.228 2.352 -2.604 1.00 91.12 175 PHE A O 1
ATOM 1367 N N . ALA A 1 176 ? -9.069 1.080 -2.594 1.00 91.56 176 ALA A N 1
ATOM 1368 C CA . ALA A 1 176 ? -9.298 1.218 -4.031 1.00 91.56 176 ALA A CA 1
ATOM 1369 C C . ALA A 1 176 ? -9.536 2.682 -4.450 1.00 91.56 176 ALA A C 1
ATOM 1371 O O . ALA A 1 176 ? -8.998 3.134 -5.458 1.00 91.56 176 ALA A O 1
ATOM 1372 N N . LEU A 1 177 ? -10.310 3.442 -3.667 1.00 88.75 177 LEU A N 1
ATOM 1373 C CA . LEU A 1 177 ? -10.608 4.848 -3.955 1.00 88.75 177 LEU A CA 1
ATOM 1374 C C . LEU A 1 177 ? -9.384 5.763 -3.811 1.00 88.75 177 LEU A C 1
ATOM 1376 O O . LEU A 1 177 ? -9.293 6.745 -4.545 1.00 88.75 177 LEU A O 1
ATOM 1380 N N . ALA A 1 178 ? -8.433 5.433 -2.930 1.00 86.12 178 ALA A N 1
ATOM 1381 C CA . ALA A 1 178 ? -7.167 6.163 -2.800 1.00 86.12 178 ALA A CA 1
ATOM 1382 C C . ALA A 1 178 ? -6.374 6.202 -4.117 1.00 86.12 178 ALA A C 1
ATOM 1384 O O . ALA A 1 178 ? -5.669 7.166 -4.393 1.00 86.12 178 ALA A O 1
ATOM 1385 N N . HIS A 1 179 ? -6.562 5.194 -4.970 1.00 85.31 179 HIS A N 1
ATOM 1386 C CA . HIS A 1 179 ? -5.856 5.035 -6.238 1.00 85.31 179 HIS A CA 1
ATOM 1387 C C . HIS A 1 179 ? -6.612 5.617 -7.444 1.00 85.31 179 HIS A C 1
ATOM 1389 O O . HIS A 1 179 ? -6.178 5.461 -8.583 1.00 85.31 179 HIS A O 1
ATOM 1395 N N . ILE A 1 180 ? -7.741 6.312 -7.243 1.00 82.38 180 ILE A N 1
ATOM 1396 C CA . ILE A 1 180 ? -8.473 6.952 -8.354 1.00 82.38 180 ILE A CA 1
ATOM 1397 C C . ILE A 1 180 ? -7.626 8.014 -9.065 1.00 82.38 180 ILE A C 1
ATOM 1399 O O . ILE A 1 180 ? -7.782 8.205 -10.269 1.00 82.38 180 ILE A O 1
ATOM 1403 N N . ALA A 1 181 ? -6.732 8.691 -8.341 1.00 72.81 181 ALA A N 1
ATOM 1404 C CA . ALA A 1 181 ? -5.843 9.698 -8.914 1.00 72.81 181 ALA A CA 1
ATOM 1405 C C . ALA A 1 181 ? -4.695 9.095 -9.749 1.00 72.81 181 ALA A C 1
ATOM 1407 O O . ALA A 1 181 ? -3.922 9.841 -10.350 1.00 72.81 181 ALA A O 1
ATOM 1408 N N . SER A 1 182 ? -4.568 7.762 -9.811 1.00 70.56 182 SER A N 1
ATOM 1409 C CA . SER A 1 182 ? -3.535 7.108 -10.608 1.00 70.56 182 SER A CA 1
ATOM 1410 C C . SER A 1 182 ? -3.787 7.281 -12.120 1.00 70.56 182 SER A C 1
ATOM 1412 O O . SER A 1 182 ? -4.936 7.229 -12.564 1.00 70.56 182 SER A O 1
ATOM 1414 N N . PRO A 1 183 ? -2.731 7.412 -12.951 1.00 65.44 183 PRO A N 1
ATOM 1415 C CA . PRO A 1 183 ? -2.862 7.659 -14.394 1.00 65.44 183 PRO A CA 1
ATOM 1416 C C . PRO A 1 183 ? -3.690 6.609 -15.153 1.00 65.44 183 PRO A C 1
ATOM 1418 O O . PRO A 1 183 ? -4.336 6.926 -16.147 1.00 65.44 183 PRO A O 1
ATOM 1421 N N . ASN A 1 184 ? -3.701 5.365 -14.664 1.00 68.50 184 ASN A N 1
ATOM 1422 C CA . ASN A 1 184 ? -4.429 4.235 -15.245 1.00 68.50 184 ASN A CA 1
ATOM 1423 C C . ASN A 1 184 ? -5.784 4.008 -14.553 1.00 68.50 184 ASN A C 1
ATOM 1425 O O . ASN A 1 184 ? -6.092 2.897 -14.113 1.00 68.50 184 ASN A O 1
ATOM 1429 N N . TYR A 1 185 ? -6.588 5.063 -14.419 1.00 68.88 185 TYR A N 1
ATOM 1430 C CA . TYR A 1 185 ? -7.895 4.964 -13.777 1.00 68.88 185 TYR A CA 1
ATOM 1431 C C . TYR A 1 185 ? -8.913 4.241 -14.674 1.00 68.88 185 TYR A C 1
ATOM 1433 O O . TYR A 1 185 ? -8.995 4.444 -15.885 1.00 68.88 185 TYR A O 1
ATOM 1441 N N . GLY A 1 186 ? -9.718 3.375 -14.062 1.00 83.69 186 GLY A N 1
ATOM 1442 C CA . GLY A 1 186 ? -10.781 2.644 -14.738 1.00 83.69 186 GLY A CA 1
ATOM 1443 C C . GLY A 1 186 ? -11.478 1.663 -13.803 1.00 83.69 186 GLY A C 1
ATOM 1444 O O . GLY A 1 186 ? -10.945 1.259 -12.772 1.00 83.69 186 GLY A O 1
ATOM 1445 N N . TRP A 1 187 ? -12.678 1.246 -14.186 1.00 86.62 187 TRP A N 1
ATOM 1446 C CA . TRP A 1 187 ? -13.532 0.336 -13.426 1.00 86.62 187 TRP A CA 1
ATOM 1447 C C . TRP A 1 187 ? -12.852 -1.016 -13.168 1.00 86.62 187 TRP A C 1
ATOM 1449 O O . TRP A 1 187 ? -13.005 -1.569 -12.084 1.00 86.62 187 TRP A O 1
ATOM 1459 N N . ILE A 1 188 ? -12.063 -1.525 -14.125 1.00 90.31 188 ILE A N 1
ATOM 1460 C CA . ILE A 1 188 ? -11.331 -2.793 -13.977 1.00 90.31 188 ILE A CA 1
ATOM 1461 C C . ILE A 1 188 ? -10.176 -2.667 -12.962 1.00 90.31 188 ILE A C 1
ATOM 1463 O O . ILE A 1 188 ? -10.180 -3.441 -12.006 1.00 90.31 188 ILE A O 1
ATOM 1467 N N . PRO A 1 189 ? -9.227 -1.710 -13.088 1.00 88.75 189 PRO A N 1
ATOM 1468 C CA . PRO A 1 189 ? -8.202 -1.486 -12.065 1.00 88.75 189 PRO A CA 1
ATOM 1469 C C . PRO A 1 189 ? -8.770 -1.262 -10.659 1.00 88.75 189 PRO A C 1
ATOM 1471 O O . PRO A 1 189 ? -8.280 -1.859 -9.705 1.00 88.75 189 PRO A O 1
ATOM 1474 N N . LEU A 1 190 ? -9.841 -0.471 -10.526 1.00 91.06 190 LEU A N 1
ATOM 1475 C CA . LEU A 1 190 ? -10.474 -0.211 -9.228 1.00 91.06 190 LEU A CA 1
ATOM 1476 C C . LEU A 1 190 ? -11.101 -1.467 -8.622 1.00 91.06 190 LEU A C 1
ATOM 1478 O O . LEU A 1 190 ? -10.919 -1.729 -7.434 1.00 91.06 190 LEU A O 1
ATOM 1482 N N . LEU A 1 191 ? -11.806 -2.267 -9.428 1.00 93.19 191 LEU A N 1
ATOM 1483 C CA . LEU A 1 191 ? -12.345 -3.544 -8.968 1.00 93.19 191 LEU A CA 1
ATOM 1484 C C . LEU A 1 191 ? -11.218 -4.498 -8.556 1.00 93.19 191 LEU A C 1
ATOM 1486 O O . LEU A 1 191 ? -11.328 -5.157 -7.527 1.00 93.19 191 LEU A O 1
ATOM 1490 N N . ASN A 1 192 ? -10.126 -4.545 -9.320 1.00 92.06 192 ASN A N 1
ATOM 1491 C CA . ASN A 1 192 ? -8.964 -5.365 -8.991 1.00 92.06 192 ASN A CA 1
ATOM 1492 C C . ASN A 1 192 ? -8.339 -4.956 -7.647 1.00 92.06 192 ASN A C 1
ATOM 1494 O O . ASN A 1 192 ? -8.090 -5.816 -6.808 1.00 92.06 192 ASN A O 1
ATOM 1498 N N . LEU A 1 193 ? -8.154 -3.655 -7.408 1.00 92.44 193 LEU A N 1
ATOM 1499 C CA . LEU A 1 193 ? -7.647 -3.138 -6.133 1.00 92.44 193 LEU A CA 1
ATOM 1500 C C . LEU A 1 193 ? -8.598 -3.437 -4.972 1.00 92.44 193 LEU A C 1
ATOM 1502 O O . LEU A 1 193 ? -8.149 -3.838 -3.902 1.00 92.44 193 LEU A O 1
ATOM 1506 N N . PHE A 1 194 ? -9.907 -3.300 -5.185 1.00 94.88 194 PHE A N 1
ATOM 1507 C CA . PHE A 1 194 ? -10.908 -3.642 -4.178 1.00 94.88 194 PHE A CA 1
ATOM 1508 C C . PHE A 1 194 ? -10.852 -5.132 -3.808 1.00 94.88 194 PHE A C 1
ATOM 1510 O O . PHE A 1 194 ? -10.802 -5.476 -2.628 1.00 94.88 194 PHE A O 1
ATOM 1517 N N . LEU A 1 195 ? -10.801 -6.022 -4.804 1.00 94.94 195 LEU A N 1
ATOM 1518 C CA . LEU A 1 195 ? -10.696 -7.468 -4.585 1.00 94.94 195 LEU A CA 1
ATOM 1519 C C . LEU A 1 195 ? -9.368 -7.856 -3.923 1.00 94.94 195 LEU A C 1
ATOM 1521 O O . LEU A 1 195 ? -9.366 -8.698 -3.029 1.00 94.94 195 LEU A O 1
ATOM 1525 N N . ALA A 1 196 ? -8.258 -7.223 -4.311 1.00 92.19 196 ALA A N 1
ATOM 1526 C CA . ALA A 1 196 ? -6.973 -7.398 -3.640 1.00 92.19 196 ALA A CA 1
ATOM 1527 C C . ALA A 1 196 ? -7.045 -6.941 -2.174 1.00 92.19 196 ALA A C 1
ATOM 1529 O O . ALA A 1 196 ? -6.567 -7.644 -1.288 1.00 92.19 196 ALA A O 1
ATOM 1530 N N . GLY A 1 197 ? -7.708 -5.815 -1.897 1.00 92.12 197 GLY A N 1
ATOM 1531 C CA . GLY A 1 197 ? -7.954 -5.328 -0.540 1.00 92.12 197 GLY A CA 1
ATOM 1532 C C . GLY A 1 197 ? -8.751 -6.315 0.318 1.00 92.12 197 GLY A C 1
ATOM 1533 O O . GLY A 1 197 ? -8.401 -6.524 1.475 1.00 92.12 197 GLY A O 1
ATOM 1534 N N . LEU A 1 198 ? -9.772 -6.965 -0.253 1.00 94.94 198 LEU A N 1
ATOM 1535 C CA . LEU A 1 198 ? -10.534 -8.020 0.428 1.00 94.94 198 LEU A CA 1
ATOM 1536 C C . LEU A 1 198 ? -9.708 -9.292 0.663 1.00 94.94 198 LEU A C 1
ATOM 1538 O O . LEU A 1 198 ? -9.851 -9.921 1.705 1.00 94.94 198 LEU A O 1
ATOM 1542 N N . LEU A 1 199 ? -8.874 -9.685 -0.304 1.00 91.19 199 LEU A N 1
ATOM 1543 C CA . LEU A 1 199 ? -8.034 -10.884 -0.218 1.00 91.19 199 LEU A CA 1
ATOM 1544 C C . LEU A 1 199 ? -6.946 -10.761 0.860 1.00 91.19 199 LEU A C 1
ATOM 1546 O O . LEU A 1 199 ? -6.552 -11.769 1.441 1.00 91.19 199 LEU A O 1
ATOM 1550 N N . LEU A 1 200 ? -6.438 -9.546 1.077 1.00 85.25 200 LEU A N 1
ATOM 1551 C CA . LEU A 1 200 ? -5.280 -9.275 1.931 1.00 85.25 200 LEU A CA 1
ATOM 1552 C C . LEU A 1 200 ? -5.626 -8.880 3.380 1.00 85.25 200 LEU A C 1
ATOM 1554 O O . LEU A 1 200 ? -4.696 -8.692 4.160 1.00 85.25 200 LEU A O 1
ATOM 1558 N N . GLY A 1 201 ? -6.904 -8.694 3.737 1.00 80.38 201 GLY A N 1
ATOM 1559 C CA . GLY A 1 201 ? -7.312 -8.225 5.077 1.00 80.38 201 GLY A CA 1
ATOM 1560 C C . GLY A 1 201 ? -7.836 -9.286 6.045 1.00 80.38 201 GLY A C 1
ATOM 1561 O O . GLY A 1 201 ? -7.915 -10.476 5.673 1.00 80.38 201 GLY A O 1
#

Sequence (201 aa):
MKRYFAPILTVLGFFFLLVVIEPMMETVFLAPLFTVPELGDNYGLLPISVAEHFLVSNVIQLLFALGLIYLFRMGKSDYPLQPFFAGPARENSRQFLWGTAGGTVLIASAAAVPFLSGMAGFEATPFSMRELSVMLALMMFIALGEEVIFRGYILQELSEQMDRNLALGISALIFALAHIASPNYGWIPLLNLFLAGLLLG

Nearest PDB structures (foldseek):
  1sum-assembly1_B  TM=2.247E-01  e=2.450E+00  Thermotoga maritima
  6ek8-assembly1_A  TM=1.926E-01  e=6.658E+00  Yersinia enterocolitica

Radius of gyration: 19.22 Å; Cα contacts (8 Å, |Δi|>4): 113; chains: 1; bounding box: 49×40×53 Å